Protein AF-A0A2I0QSF6-F1 (afdb_monomer_lite)

Organism: NCBI:txid2018042

Secondary structure (DSSP, 8-state):
------------------------SSSS-----EEEEEEB-HHHHHHHS-HHHHHHHHHHHHS--TT-TT--EEEEEEEEEEEE-SS-TTEEEEEEEEEEEETTEEEEEEEEEEEEEEEEETTEEEEEEEEEEEEEE-TTS-EEEEEEEEEEETTT--EEEEEEESSTTS-EEEEEE---S-TTTS-GGGB-PPP-

Structure (mmCIF, N/CA/C/O backbone):
data_AF-A0A2I0QSF6-F1
#
_entry.id   AF-A0A2I0QSF6-F1
#
loop_
_atom_site.group_PDB
_atom_site.id
_atom_site.type_symbol
_atom_site.label_atom_id
_atom_site.label_alt_id
_atom_site.label_comp_id
_atom_site.label_asym_id
_atom_site.label_entity_id
_atom_site.label_seq_id
_atom_site.pdbx_PDB_ins_code
_atom_site.Cartn_x
_atom_site.Cartn_y
_atom_site.Cartn_z
_atom_site.occupancy
_atom_site.B_iso_or_equiv
_atom_site.auth_seq_id
_atom_site.auth_comp_id
_atom_site.auth_asym_id
_atom_site.auth_atom_id
_atom_site.pdbx_PDB_model_num
ATOM 1 N N . MET A 1 1 ? 7.795 44.028 -23.831 1.00 40.06 1 MET A N 1
ATOM 2 C CA . MET A 1 1 ? 6.594 43.402 -24.425 1.00 40.06 1 MET A CA 1
ATOM 3 C C . MET A 1 1 ? 6.949 41.954 -24.736 1.00 40.06 1 MET A C 1
ATOM 5 O O . MET A 1 1 ? 7.965 41.762 -25.390 1.00 40.06 1 MET A O 1
ATOM 9 N N . LYS A 1 2 ? 6.102 41.015 -24.280 1.00 31.23 2 LYS A N 1
ATOM 10 C CA . LYS A 1 2 ? 6.142 39.540 -24.421 1.00 31.23 2 LYS A CA 1
ATOM 11 C C . LYS A 1 2 ? 7.074 38.771 -23.473 1.00 31.23 2 LYS A C 1
ATOM 13 O O . LYS A 1 2 ? 8.233 39.137 -23.374 1.00 31.23 2 LYS A O 1
ATOM 18 N N . THR A 1 3 ? 6.688 37.685 -22.803 1.00 33.66 3 THR A N 1
ATOM 19 C CA . THR A 1 3 ? 5.394 37.092 -22.391 1.00 33.66 3 THR A CA 1
ATOM 20 C C . THR A 1 3 ? 5.775 36.107 -21.277 1.00 33.66 3 THR A C 1
ATOM 22 O O . THR A 1 3 ? 6.732 35.357 -21.447 1.00 33.66 3 THR A O 1
ATOM 25 N N . ILE A 1 4 ? 5.068 36.131 -20.148 1.00 38.28 4 ILE A N 1
ATOM 26 C CA . ILE A 1 4 ? 5.215 35.174 -19.041 1.00 38.28 4 ILE A CA 1
ATOM 27 C C . ILE A 1 4 ? 4.591 33.849 -19.500 1.00 38.28 4 ILE A C 1
ATOM 29 O O . ILE A 1 4 ? 3.410 33.832 -19.847 1.00 38.28 4 ILE A O 1
ATOM 33 N N . PHE A 1 5 ? 5.367 32.764 -19.541 1.00 34.19 5 PHE A N 1
ATOM 34 C CA . PHE A 1 5 ? 4.826 31.415 -19.716 1.00 34.19 5 PHE A CA 1
ATOM 35 C C . PHE A 1 5 ? 4.387 30.901 -18.344 1.00 34.19 5 PHE A C 1
ATOM 37 O O . PHE A 1 5 ? 5.207 30.520 -17.515 1.00 34.19 5 PHE A O 1
ATOM 44 N N . TYR A 1 6 ? 3.078 30.946 -18.109 1.00 36.41 6 TYR A N 1
ATOM 45 C CA . TYR A 1 6 ? 2.429 30.181 -17.056 1.00 36.41 6 TYR A CA 1
ATOM 46 C C . TYR A 1 6 ? 2.453 28.711 -17.478 1.00 36.41 6 TYR A C 1
ATOM 48 O O . TYR A 1 6 ? 1.711 28.310 -18.374 1.00 36.41 6 TYR A O 1
ATOM 56 N N . GLY A 1 7 ? 3.338 27.928 -16.864 1.00 30.91 7 GLY A N 1
ATOM 57 C CA . GLY A 1 7 ? 3.231 26.476 -16.859 1.00 30.91 7 GLY A CA 1
ATOM 58 C C . GLY A 1 7 ? 2.037 26.096 -15.998 1.00 30.91 7 GLY A C 1
ATOM 59 O O . GLY A 1 7 ? 2.144 26.012 -14.781 1.00 30.91 7 GLY A O 1
ATOM 60 N N . VAL A 1 8 ? 0.881 25.950 -16.639 1.00 37.72 8 VAL A N 1
ATOM 61 C CA . VAL A 1 8 ? -0.276 25.252 -16.082 1.00 37.72 8 VAL A CA 1
ATOM 62 C C . VAL A 1 8 ? 0.089 23.770 -16.111 1.00 37.72 8 VAL A C 1
ATOM 64 O O . VAL A 1 8 ? -0.086 23.120 -17.138 1.00 37.72 8 VAL A O 1
ATOM 67 N N . ILE A 1 9 ? 0.674 23.261 -15.028 1.00 39.59 9 ILE A N 1
ATOM 68 C CA . ILE A 1 9 ? 0.708 21.819 -14.780 1.00 39.59 9 ILE A CA 1
ATOM 69 C C . ILE A 1 9 ? -0.623 21.485 -14.120 1.00 39.59 9 ILE A C 1
ATOM 71 O O . ILE A 1 9 ? -1.051 22.152 -13.176 1.00 39.59 9 ILE A O 1
ATOM 75 N N . GLY A 1 10 ? -1.330 20.558 -14.759 1.00 32.78 10 GLY A N 1
ATOM 76 C CA . GLY A 1 10 ? -2.696 20.191 -14.449 1.00 32.78 10 GLY A CA 1
ATOM 77 C C . GLY A 1 10 ? -2.810 19.736 -13.008 1.00 32.78 10 GLY A C 1
ATOM 78 O O . GLY A 1 10 ? -2.209 18.750 -12.608 1.00 32.78 10 GLY A O 1
ATOM 79 N N . LEU A 1 11 ? -3.619 20.464 -12.250 1.00 33.22 11 LEU A N 1
ATOM 80 C CA . LEU A 1 11 ? -4.174 19.991 -10.998 1.00 33.22 11 LEU A CA 1
ATOM 81 C C . LEU A 1 11 ? -5.189 18.895 -11.357 1.00 33.22 11 LEU A C 1
ATOM 83 O O . LEU A 1 11 ? -6.368 19.179 -11.586 1.00 33.22 11 LEU A O 1
ATOM 87 N N . LEU A 1 12 ? -4.714 17.662 -11.510 1.00 31.09 12 LEU A N 1
ATOM 88 C CA . LEU A 1 12 ? -5.564 16.482 -11.542 1.00 31.09 12 LEU A CA 1
ATOM 89 C C . LEU A 1 12 ? -6.003 16.266 -10.094 1.00 31.09 12 LEU A C 1
ATOM 91 O O . LEU A 1 12 ? -5.295 15.692 -9.282 1.00 31.09 12 LEU A O 1
ATOM 95 N N . ILE A 1 13 ? -7.143 16.859 -9.739 1.00 33.19 13 ILE A N 1
ATOM 96 C CA . ILE A 1 13 ? -7.822 16.560 -8.482 1.00 33.19 13 ILE A CA 1
ATOM 97 C C . ILE A 1 13 ? -8.310 15.118 -8.623 1.00 33.19 13 ILE A C 1
ATOM 99 O O . ILE A 1 13 ? -9.357 14.880 -9.231 1.00 33.19 13 ILE A O 1
ATOM 103 N N . VAL A 1 14 ? -7.540 14.157 -8.116 1.00 34.19 14 VAL A N 1
ATOM 104 C CA . VAL A 1 14 ? -8.045 12.808 -7.879 1.00 34.19 14 VAL A CA 1
ATOM 105 C C . VAL A 1 14 ? -8.991 12.931 -6.693 1.00 34.19 14 VAL A C 1
ATOM 107 O O . VAL A 1 14 ? -8.602 13.145 -5.547 1.00 34.19 14 VAL A O 1
ATOM 110 N N . LEU A 1 15 ? -10.283 12.914 -7.003 1.00 31.25 15 LEU A N 1
ATOM 111 C CA . LEU A 1 15 ? -11.326 12.810 -5.999 1.00 31.25 15 LEU A CA 1
ATOM 112 C C . LEU A 1 15 ? -11.202 11.423 -5.359 1.00 31.25 15 LEU A C 1
ATOM 114 O O . LEU A 1 15 ? -11.463 10.417 -6.015 1.00 31.25 15 LEU A O 1
ATOM 118 N N . MET A 1 16 ? -10.824 11.379 -4.086 1.00 36.22 16 MET A N 1
ATOM 119 C CA . MET A 1 16 ? -10.988 10.194 -3.253 1.00 36.22 16 MET A CA 1
ATOM 120 C C . MET A 1 16 ? -12.492 9.966 -3.066 1.00 36.22 16 MET A C 1
ATOM 122 O O . MET A 1 16 ? -13.181 10.781 -2.452 1.00 36.22 16 MET A O 1
ATOM 126 N N . ILE A 1 17 ? -13.019 8.886 -3.639 1.00 36.75 17 ILE A N 1
ATOM 127 C CA . ILE A 1 17 ? -14.360 8.397 -3.327 1.00 36.75 17 ILE A CA 1
ATOM 128 C C . ILE A 1 17 ? -14.189 6.971 -2.829 1.00 36.75 17 ILE A C 1
ATOM 130 O O . ILE A 1 17 ? -13.920 6.069 -3.611 1.00 36.75 17 ILE A O 1
ATOM 134 N N . VAL A 1 18 ? -14.348 6.773 -1.523 1.00 35.44 18 VAL A N 1
ATOM 135 C CA . VAL A 1 18 ? -14.581 5.438 -0.973 1.00 35.44 18 VAL A CA 1
ATOM 136 C C . VAL A 1 18 ? -16.019 5.073 -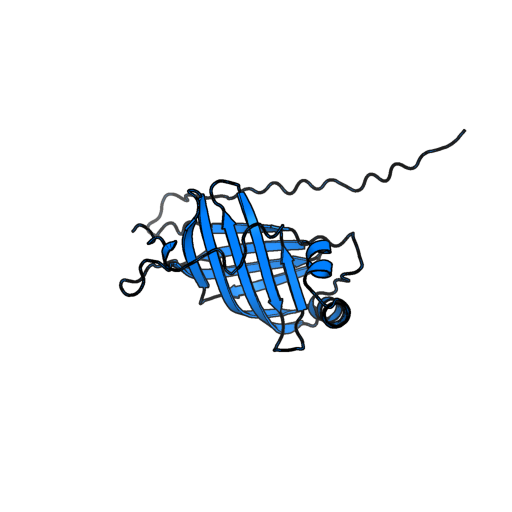1.343 1.00 35.44 18 VAL A C 1
ATOM 138 O O . VAL A 1 18 ? -16.969 5.572 -0.735 1.00 35.44 18 VAL A O 1
ATOM 141 N N . PHE A 1 19 ? -16.211 4.265 -2.387 1.00 36.72 19 PHE A N 1
ATOM 142 C CA . PHE A 1 19 ? -17.530 3.730 -2.715 1.00 36.72 19 PHE A CA 1
ATOM 143 C C . PHE A 1 19 ? -17.816 2.502 -1.852 1.00 36.72 19 PHE A C 1
ATOM 145 O O . PHE A 1 19 ? -17.404 1.391 -2.164 1.00 36.72 19 PHE A O 1
ATOM 152 N N . ILE A 1 20 ? -18.610 2.687 -0.797 1.00 34.25 20 ILE A N 1
ATOM 153 C CA . ILE A 1 20 ? -19.337 1.575 -0.177 1.00 34.25 20 ILE A CA 1
ATOM 154 C C . ILE A 1 20 ? -20.567 1.314 -1.058 1.00 34.25 20 ILE A C 1
ATOM 156 O O . ILE A 1 20 ? -21.642 1.879 -0.845 1.00 34.25 20 ILE A O 1
ATOM 160 N N . SER A 1 21 ? -20.398 0.523 -2.117 1.00 35.88 21 SER A N 1
ATOM 161 C CA . SER A 1 21 ? -21.511 0.085 -2.964 1.00 35.88 21 SER A CA 1
ATOM 162 C C . SER A 1 21 ? -22.269 -1.047 -2.263 1.00 35.88 21 SER A C 1
ATOM 164 O O . SER A 1 21 ? -21.806 -2.183 -2.252 1.00 35.88 21 SER A O 1
ATOM 166 N N . SER A 1 22 ? -23.443 -0.749 -1.699 1.00 35.06 22 SER A N 1
ATOM 167 C CA . SER A 1 22 ? -24.428 -1.773 -1.311 1.00 35.06 22 SER A CA 1
ATOM 168 C C . SER A 1 22 ? -25.208 -2.191 -2.558 1.00 35.06 22 SER A C 1
ATOM 170 O O . SER A 1 22 ? -25.932 -1.391 -3.155 1.00 35.06 22 SER A O 1
ATOM 172 N N . GLY A 1 23 ? -24.977 -3.416 -3.021 1.00 35.38 23 GLY A N 1
ATOM 173 C CA . GLY A 1 23 ? -25.611 -3.969 -4.214 1.00 35.38 23 GLY A CA 1
ATOM 174 C C . GLY A 1 23 ? -26.758 -4.900 -3.846 1.00 35.38 23 GLY A C 1
ATOM 175 O O . GLY A 1 23 ? -26.511 -6.079 -3.629 1.00 35.38 23 GLY A O 1
ATOM 176 N N . ASP A 1 24 ? -27.989 -4.385 -3.838 1.00 38.62 24 ASP A N 1
ATOM 177 C CA . ASP A 1 24 ? -29.179 -5.165 -3.486 1.00 38.62 24 ASP A CA 1
ATOM 178 C C . ASP A 1 24 ? -29.633 -6.139 -4.601 1.00 38.62 24 ASP A C 1
ATOM 180 O O . ASP A 1 24 ? -29.565 -5.860 -5.803 1.00 38.62 24 ASP A O 1
ATOM 184 N N . GLU A 1 25 ? -30.191 -7.247 -4.109 1.00 45.19 25 GLU A N 1
ATOM 185 C CA . GLU A 1 25 ? -31.045 -8.276 -4.711 1.00 45.19 25 GLU A CA 1
ATOM 186 C C . GLU A 1 25 ? -30.416 -9.415 -5.543 1.00 45.19 25 GLU A C 1
ATOM 188 O O . GLU A 1 25 ? -30.579 -9.511 -6.763 1.00 45.19 25 GLU A O 1
ATOM 193 N N . GLY A 1 26 ? -29.880 -10.433 -4.847 1.00 38.41 26 GLY A N 1
ATOM 194 C CA . GLY A 1 26 ? -29.917 -11.801 -5.385 1.00 38.41 26 GLY A CA 1
ATOM 195 C C . GLY A 1 26 ? -29.086 -12.876 -4.684 1.00 38.41 26 GLY A C 1
ATOM 196 O O . GLY A 1 26 ? -28.154 -13.377 -5.294 1.00 38.41 26 GLY A O 1
ATOM 197 N N . ASN A 1 27 ? -29.458 -13.318 -3.472 1.00 42.41 27 ASN A N 1
ATOM 198 C CA . ASN A 1 27 ? -29.014 -14.573 -2.811 1.00 42.41 27 ASN A CA 1
ATOM 199 C C . ASN A 1 27 ? -27.496 -14.895 -2.753 1.00 42.41 27 ASN A C 1
ATOM 201 O O . ASN A 1 27 ? -27.124 -15.988 -2.324 1.00 42.41 27 ASN A O 1
ATOM 205 N N . GLY A 1 28 ? -26.625 -13.971 -3.138 1.00 39.78 28 GLY A N 1
ATOM 206 C CA . GLY A 1 28 ? -25.214 -13.934 -2.792 1.00 39.78 28 GLY A CA 1
ATOM 207 C C . GLY A 1 28 ? -25.050 -12.906 -1.688 1.00 39.78 28 GLY A C 1
ATOM 208 O O . GLY A 1 28 ? -25.736 -11.888 -1.689 1.00 39.78 28 GLY A O 1
ATOM 209 N N . TYR A 1 29 ? -24.197 -13.198 -0.717 1.00 38.06 29 TYR A N 1
ATOM 210 C CA . TYR A 1 29 ? -23.770 -12.200 0.251 1.00 38.06 29 TYR A CA 1
ATOM 211 C C . TYR A 1 29 ? -23.305 -10.956 -0.517 1.00 38.06 29 TYR A C 1
ATOM 213 O O . TYR A 1 29 ? -22.499 -11.087 -1.438 1.00 38.06 29 TYR A O 1
ATOM 221 N N . GLU A 1 30 ? -23.843 -9.781 -0.181 1.00 43.41 30 GLU A N 1
ATOM 222 C CA . GLU A 1 30 ? -23.247 -8.518 -0.605 1.00 43.41 30 GLU A CA 1
ATOM 223 C C . GLU A 1 30 ? -21.834 -8.513 -0.033 1.00 43.41 30 GLU A C 1
ATOM 225 O O . GLU A 1 30 ? -21.659 -8.386 1.178 1.00 43.41 30 GLU A O 1
ATOM 230 N N . THR A 1 31 ? -20.822 -8.752 -0.863 1.00 39.91 31 THR A N 1
ATOM 231 C CA . THR A 1 31 ? -19.451 -8.451 -0.474 1.00 39.91 31 THR A CA 1
ATOM 232 C C . THR A 1 31 ? -19.367 -6.930 -0.467 1.00 39.91 31 THR A C 1
ATOM 234 O O . THR A 1 31 ? -19.456 -6.339 -1.545 1.00 39.91 31 THR A O 1
ATOM 237 N N . PRO A 1 32 ? -19.254 -6.263 0.696 1.00 51.06 32 PRO A N 1
ATOM 238 C CA . PRO A 1 32 ? -18.903 -4.854 0.694 1.00 51.06 32 PRO A CA 1
ATOM 239 C C . PRO A 1 32 ? -17.582 -4.732 -0.068 1.00 51.06 32 PRO A C 1
ATOM 241 O O . PRO A 1 32 ? -16.597 -5.357 0.318 1.00 51.06 32 PRO A O 1
ATOM 244 N N . THR A 1 33 ? -17.579 -4.003 -1.180 1.00 50.16 33 THR A N 1
ATOM 245 C CA . THR A 1 33 ? -16.357 -3.695 -1.925 1.00 50.16 33 THR A CA 1
ATOM 246 C C . THR A 1 33 ? -15.625 -2.603 -1.162 1.00 50.16 33 THR A C 1
ATOM 248 O O . THR A 1 33 ? -16.163 -1.510 -0.975 1.00 50.16 33 THR A O 1
ATOM 251 N N . TRP A 1 34 ? -14.424 -2.905 -0.680 1.00 65.12 34 TRP A N 1
ATOM 252 C CA . TRP A 1 34 ? -13.560 -1.918 -0.038 1.00 65.12 34 TRP A CA 1
ATOM 253 C C . TRP A 1 34 ? -12.539 -1.463 -1.065 1.00 65.12 34 TRP A C 1
ATOM 255 O O . TRP A 1 34 ? -11.641 -2.228 -1.409 1.00 65.12 34 TRP A O 1
ATOM 265 N N . GLU A 1 35 ? -12.692 -0.229 -1.538 1.00 68.81 35 GLU A N 1
ATOM 266 C CA . GLU A 1 35 ? -11.745 0.399 -2.451 1.00 68.81 35 GLU A CA 1
ATOM 267 C C . GLU A 1 35 ? -10.824 1.352 -1.690 1.00 68.81 35 GLU A C 1
ATOM 269 O O . GLU A 1 35 ? -11.279 2.315 -1.068 1.00 68.81 35 GLU A O 1
ATOM 274 N N . LEU A 1 36 ? -9.519 1.079 -1.736 1.00 71.69 36 LEU A N 1
ATOM 275 C CA . LEU A 1 36 ? -8.492 1.964 -1.189 1.00 71.69 36 LEU A CA 1
ATOM 276 C C . LEU A 1 36 ? -7.712 2.616 -2.327 1.00 71.69 36 LEU A C 1
ATOM 278 O O . LEU A 1 36 ? -7.147 1.911 -3.161 1.00 71.69 36 LEU A O 1
ATOM 282 N N . HIS A 1 37 ? -7.664 3.949 -2.319 1.00 75.62 37 HIS A N 1
ATOM 283 C CA . HIS A 1 37 ? -6.963 4.764 -3.303 1.00 75.62 37 HIS A CA 1
ATOM 284 C C . HIS A 1 37 ? -5.927 5.647 -2.619 1.00 75.62 37 HIS A C 1
ATOM 286 O O . HIS A 1 37 ? -6.277 6.470 -1.777 1.00 75.62 37 HIS A O 1
ATOM 292 N N . ALA A 1 38 ? -4.667 5.518 -3.021 1.00 76.81 38 ALA A N 1
ATOM 293 C CA . ALA A 1 38 ? -3.580 6.350 -2.516 1.00 76.81 38 ALA A CA 1
ATOM 294 C C . ALA A 1 38 ? -2.689 6.816 -3.670 1.00 76.81 38 ALA A C 1
ATOM 296 O O . ALA A 1 38 ? -2.503 6.057 -4.620 1.00 76.81 38 ALA A O 1
ATOM 297 N N . GLU A 1 39 ? -2.144 8.034 -3.581 1.00 83.81 39 GLU A N 1
ATOM 298 C CA . GLU A 1 39 ? -1.262 8.653 -4.586 1.00 83.81 39 GLU A CA 1
ATOM 299 C C . GLU A 1 39 ? 0.224 8.509 -4.238 1.00 83.81 39 GLU A C 1
ATOM 301 O O . GLU A 1 39 ? 0.601 8.581 -3.066 1.00 83.81 39 GLU A O 1
ATOM 306 N N . LEU A 1 40 ? 1.065 8.299 -5.254 1.00 85.19 40 LEU A N 1
ATOM 307 C CA . LEU A 1 40 ? 2.504 8.081 -5.096 1.00 85.19 40 LEU A CA 1
ATOM 308 C C . LEU A 1 40 ? 3.191 9.320 -4.495 1.00 85.19 40 LEU A C 1
ATOM 310 O O . LEU A 1 40 ? 3.049 10.432 -4.996 1.00 85.19 40 LEU A O 1
ATOM 314 N N . ALA A 1 41 ? 3.990 9.119 -3.449 1.00 83.75 41 ALA A N 1
ATOM 315 C CA . ALA A 1 41 ? 4.640 10.180 -2.683 1.00 83.75 41 ALA A CA 1
ATOM 316 C C . ALA A 1 41 ? 6.166 10.183 -2.890 1.00 83.75 41 ALA A C 1
ATOM 318 O O . ALA A 1 41 ? 6.939 9.923 -1.964 1.00 83.75 41 ALA A O 1
ATOM 319 N N . ASN A 1 42 ? 6.618 10.502 -4.108 1.00 79.38 42 ASN A N 1
ATOM 320 C CA . ASN A 1 42 ? 8.036 10.437 -4.498 1.00 79.38 42 ASN A CA 1
ATOM 321 C C . ASN A 1 42 ? 8.991 11.184 -3.557 1.00 79.38 42 ASN A C 1
ATOM 323 O O . ASN A 1 42 ? 10.079 10.688 -3.259 1.00 79.38 42 ASN A O 1
ATOM 327 N N . ASP A 1 43 ? 8.601 12.357 -3.061 1.00 78.94 43 ASP A N 1
ATOM 328 C CA . ASP A 1 43 ? 9.457 13.130 -2.160 1.00 78.94 43 ASP A CA 1
ATOM 329 C C . ASP A 1 43 ? 9.660 12.431 -0.811 1.00 78.94 43 ASP A C 1
ATOM 331 O O . ASP A 1 43 ? 10.771 12.431 -0.281 1.00 78.94 43 ASP A O 1
ATOM 335 N N . LYS A 1 44 ? 8.644 11.719 -0.310 1.00 80.06 44 LYS A N 1
ATOM 336 C CA . LYS A 1 44 ? 8.754 10.914 0.916 1.00 80.06 44 LYS A CA 1
ATOM 337 C C . LYS A 1 44 ? 9.663 9.709 0.743 1.00 80.06 44 LYS A C 1
ATOM 339 O O . LYS A 1 44 ? 10.421 9.370 1.643 1.00 80.06 44 LYS A O 1
ATOM 344 N N . MET A 1 45 ? 9.686 9.120 -0.445 1.00 78.31 45 MET A N 1
ATOM 345 C CA . MET A 1 45 ? 10.597 8.016 -0.758 1.00 78.31 45 MET A CA 1
ATOM 346 C C . MET A 1 45 ? 12.060 8.456 -0.729 1.00 78.31 45 MET A C 1
ATOM 348 O O . MET A 1 45 ? 12.926 7.687 -0.312 1.00 78.31 45 MET A O 1
ATOM 352 N N . LYS A 1 46 ? 12.342 9.698 -1.141 1.00 74.81 46 LYS A N 1
ATOM 353 C CA . LYS A 1 46 ? 13.687 10.286 -1.063 1.00 74.81 46 LYS A CA 1
ATOM 354 C C . LYS A 1 46 ? 14.111 10.555 0.386 1.00 74.81 46 LYS A C 1
ATOM 356 O O . LYS A 1 46 ? 15.296 10.457 0.683 1.00 74.81 46 LYS A O 1
ATOM 361 N N . GLU A 1 47 ? 13.168 10.893 1.268 1.00 75.19 47 GLU A N 1
ATOM 362 C CA . GLU A 1 47 ? 13.419 11.138 2.698 1.00 75.19 47 GLU A CA 1
ATOM 363 C C . GLU A 1 47 ? 13.666 9.834 3.481 1.00 75.19 47 GLU A C 1
ATOM 365 O O . GLU A 1 47 ? 14.580 9.772 4.301 1.00 75.19 47 GLU A O 1
ATOM 370 N N . GLU A 1 48 ? 12.888 8.785 3.200 1.00 68.94 48 GLU A N 1
ATOM 371 C CA . GLU A 1 48 ? 12.894 7.513 3.945 1.00 68.94 48 GLU A CA 1
ATOM 372 C C . GLU A 1 48 ? 14.020 6.543 3.526 1.00 68.94 48 GLU A C 1
ATOM 374 O O . GLU A 1 48 ? 14.225 5.507 4.162 1.00 68.94 48 GLU A O 1
ATOM 379 N N . SER A 1 49 ? 14.765 6.829 2.450 1.00 64.12 49 SER A N 1
ATOM 380 C CA . SER A 1 49 ? 15.681 5.852 1.849 1.00 64.12 49 SER A CA 1
ATOM 381 C C . SER A 1 49 ? 17.069 6.400 1.498 1.00 64.12 49 SER A C 1
ATOM 383 O O . SER A 1 49 ? 17.245 7.563 1.145 1.00 64.12 49 SER A O 1
ATOM 385 N N . SER A 1 50 ? 18.094 5.536 1.541 1.00 66.19 50 SER A N 1
ATOM 386 C CA . SER A 1 50 ? 19.359 5.789 0.838 1.00 66.19 50 SER A CA 1
ATOM 387 C C . SER A 1 50 ? 19.103 5.620 -0.662 1.00 66.19 50 SER A C 1
ATOM 389 O O . SER A 1 50 ? 19.173 4.509 -1.196 1.00 66.19 50 SER A O 1
ATOM 391 N N . VAL A 1 51 ? 18.714 6.722 -1.295 1.00 66.56 51 VAL A N 1
ATOM 392 C CA . VAL A 1 51 ? 17.983 6.786 -2.569 1.00 66.56 51 VAL A CA 1
ATOM 393 C C . VAL A 1 51 ? 18.652 6.018 -3.721 1.00 66.56 51 VAL A C 1
ATOM 395 O O . VAL A 1 51 ? 17.975 5.509 -4.608 1.00 66.56 51 VAL A O 1
ATOM 398 N N . GLU A 1 52 ? 19.978 5.901 -3.725 1.00 73.44 52 GLU A N 1
ATOM 399 C CA . GLU A 1 52 ? 20.760 5.378 -4.852 1.00 73.44 52 GLU A CA 1
ATOM 400 C C . GLU A 1 52 ? 20.476 3.908 -5.174 1.00 73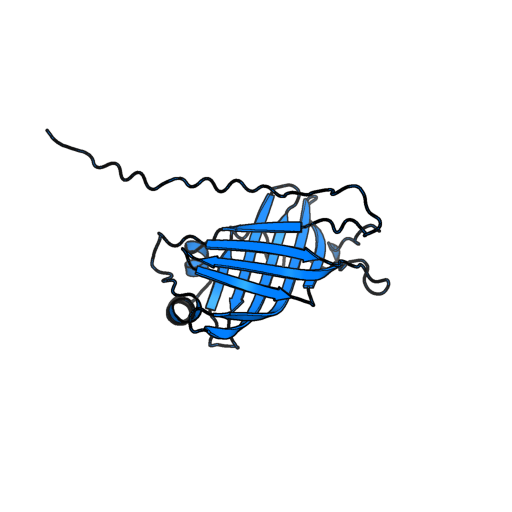.44 52 GLU A C 1
ATOM 402 O O . GLU A 1 52 ? 20.350 3.571 -6.345 1.00 73.44 52 GLU A O 1
ATOM 407 N N . MET A 1 53 ? 20.321 3.050 -4.164 1.00 74.06 53 MET A N 1
ATOM 408 C CA . MET A 1 53 ? 20.062 1.620 -4.385 1.00 74.06 53 MET A CA 1
ATOM 409 C C . MET A 1 53 ? 18.639 1.360 -4.892 1.00 74.06 53 MET A C 1
ATOM 411 O O . MET A 1 53 ? 18.416 0.444 -5.673 1.00 74.06 53 MET A O 1
ATOM 415 N N . TYR A 1 54 ? 17.674 2.179 -4.473 1.00 81.75 54 TYR A N 1
ATOM 416 C CA . TYR A 1 54 ? 16.270 1.992 -4.842 1.00 81.75 54 TYR A CA 1
ATOM 417 C C . TYR A 1 54 ? 15.926 2.607 -6.193 1.00 81.75 54 TYR A C 1
ATOM 419 O O . TYR A 1 54 ? 15.044 2.095 -6.874 1.00 81.75 54 TYR A O 1
ATOM 427 N N . LYS A 1 55 ? 16.635 3.668 -6.603 1.00 82.69 55 LYS A N 1
ATOM 428 C CA . LYS A 1 55 ? 16.475 4.301 -7.922 1.00 82.69 55 LYS A CA 1
ATOM 429 C C . LYS A 1 55 ? 16.603 3.293 -9.059 1.00 82.69 55 LYS A C 1
ATOM 431 O O . LYS A 1 55 ? 15.743 3.263 -9.931 1.00 82.69 55 LYS A O 1
ATOM 436 N N . GLU A 1 56 ? 17.660 2.481 -9.040 1.00 85.38 56 GLU A N 1
ATOM 437 C CA . GLU A 1 56 ? 17.915 1.497 -10.099 1.00 85.38 56 GLU A CA 1
ATOM 438 C C . GLU A 1 56 ? 16.823 0.422 -10.123 1.00 85.38 56 GLU A C 1
ATOM 440 O O . GLU A 1 56 ? 16.265 0.150 -11.182 1.00 85.38 56 GLU A O 1
ATOM 445 N N . ASN A 1 57 ? 16.435 -0.100 -8.956 1.00 87.94 57 ASN A N 1
ATOM 446 C CA . ASN A 1 57 ? 15.403 -1.135 -8.858 1.00 87.94 57 ASN A CA 1
ATOM 447 C C . ASN A 1 57 ? 14.016 -0.617 -9.267 1.00 87.94 57 ASN A C 1
ATOM 449 O O . ASN A 1 57 ? 13.284 -1.307 -9.967 1.00 87.94 57 ASN A O 1
ATOM 453 N N . ASN A 1 58 ? 13.654 0.608 -8.870 1.00 88.19 58 ASN A N 1
ATOM 454 C CA . ASN A 1 58 ? 12.391 1.244 -9.257 1.00 88.19 58 ASN A CA 1
ATOM 455 C C . ASN A 1 58 ? 12.306 1.500 -10.759 1.00 88.19 58 ASN A C 1
ATOM 457 O O . ASN A 1 58 ? 11.266 1.233 -11.365 1.00 88.19 58 ASN A O 1
ATOM 461 N N . LEU A 1 59 ? 13.406 1.943 -11.367 1.00 89.06 59 LEU A N 1
ATOM 462 C CA . LEU A 1 59 ? 13.468 2.093 -12.812 1.00 89.06 59 LEU A CA 1
ATOM 463 C C . LEU A 1 59 ? 13.366 0.736 -13.518 1.00 89.06 59 LEU A C 1
ATOM 465 O O . LEU A 1 59 ? 12.661 0.630 -14.514 1.00 89.06 59 LEU A O 1
ATOM 469 N N . ASP A 1 60 ? 14.028 -0.298 -13.005 1.00 89.25 60 ASP A N 1
ATOM 470 C CA . ASP A 1 60 ? 14.009 -1.631 -13.609 1.00 89.25 60 ASP A CA 1
ATOM 471 C C . ASP A 1 60 ? 12.634 -2.312 -13.506 1.00 89.25 60 ASP A C 1
ATOM 473 O O . ASP A 1 60 ? 12.097 -2.777 -14.507 1.00 89.25 60 ASP A O 1
ATOM 477 N N . LYS A 1 61 ? 12.024 -2.326 -12.314 1.00 89.44 61 LYS A N 1
ATOM 478 C CA . LYS A 1 61 ? 10.790 -3.082 -12.037 1.00 89.44 61 LYS A CA 1
ATOM 479 C C . LYS A 1 61 ? 9.510 -2.355 -12.457 1.00 89.44 61 LYS A C 1
ATOM 481 O O . LYS A 1 61 ? 8.503 -3.005 -12.744 1.00 89.44 61 LYS A O 1
ATOM 486 N N . PHE A 1 62 ? 9.522 -1.024 -12.460 1.00 90.38 62 PHE A N 1
ATOM 487 C CA . PHE A 1 62 ? 8.326 -0.207 -12.693 1.00 90.38 62 PHE A CA 1
ATOM 488 C C . PHE A 1 62 ? 8.484 0.839 -13.796 1.00 90.38 62 PHE A C 1
ATOM 490 O O . PHE A 1 62 ? 7.540 1.585 -14.050 1.00 90.38 62 PHE A O 1
ATOM 497 N N . GLU A 1 63 ? 9.656 0.920 -14.434 1.00 89.00 63 GLU A N 1
ATOM 498 C CA . GLU A 1 63 ? 9.971 1.939 -15.444 1.00 89.00 63 GLU A CA 1
ATOM 499 C C . GLU A 1 63 ? 9.728 3.376 -14.945 1.00 89.00 63 GLU A C 1
ATOM 501 O O . GLU A 1 63 ? 9.338 4.261 -15.711 1.00 89.00 63 GLU A O 1
ATOM 506 N N . TYR A 1 64 ? 9.975 3.623 -13.651 1.00 85.38 64 TYR A N 1
ATOM 507 C CA . TYR A 1 64 ? 9.814 4.941 -13.041 1.00 85.38 64 TYR A CA 1
ATOM 508 C C . TYR A 1 64 ? 11.124 5.457 -12.432 1.00 85.38 64 TYR A C 1
ATOM 510 O O . TYR A 1 64 ? 11.801 4.772 -11.665 1.00 85.38 64 TYR A O 1
ATOM 518 N N . ASP A 1 65 ? 11.470 6.701 -12.770 1.00 84.94 65 ASP A N 1
ATOM 519 C CA . ASP A 1 65 ? 12.640 7.398 -12.241 1.00 84.94 65 ASP A CA 1
ATOM 520 C C . ASP A 1 65 ? 12.248 8.223 -11.007 1.00 84.94 65 ASP A C 1
ATOM 522 O O . ASP A 1 65 ? 11.484 9.182 -11.096 1.00 84.94 65 ASP A O 1
ATOM 526 N N . MET A 1 66 ? 12.806 7.878 -9.844 1.00 79.19 66 MET A N 1
ATOM 527 C CA . MET A 1 66 ? 12.555 8.591 -8.583 1.00 79.19 66 MET A CA 1
ATOM 528 C C . MET A 1 66 ? 13.031 10.047 -8.579 1.00 79.19 66 MET A C 1
ATOM 530 O O . MET A 1 66 ? 12.674 10.807 -7.678 1.00 79.19 66 MET A O 1
ATOM 534 N N . SER A 1 67 ? 13.901 10.435 -9.511 1.00 80.19 67 SER A N 1
ATOM 535 C CA . SER A 1 67 ? 14.357 11.818 -9.643 1.00 80.19 67 SER A CA 1
ATOM 536 C C . SER A 1 67 ? 13.373 12.707 -10.403 1.00 80.19 67 SER A C 1
ATOM 538 O O . SER A 1 67 ? 13.493 13.929 -10.318 1.00 80.19 67 SER A O 1
ATOM 540 N N . ASP A 1 68 ? 12.392 12.118 -11.087 1.00 80.88 68 ASP A N 1
ATOM 541 C CA . ASP A 1 68 ? 11.382 12.841 -11.846 1.00 80.88 68 ASP A CA 1
ATOM 542 C C . ASP A 1 68 ? 10.207 13.258 -10.942 1.00 80.88 68 ASP A C 1
ATOM 544 O O . ASP A 1 68 ? 9.560 12.446 -10.276 1.00 80.88 68 ASP A O 1
ATOM 548 N N . GLU A 1 69 ? 9.939 14.562 -10.904 1.00 76.31 69 GLU A N 1
ATOM 549 C CA . GLU A 1 69 ? 8.840 15.164 -10.139 1.00 76.31 69 GLU A CA 1
ATOM 550 C C . GLU A 1 69 ? 7.477 15.006 -10.837 1.00 76.31 69 GLU A C 1
ATOM 552 O O . GLU A 1 69 ? 6.452 15.343 -10.254 1.00 76.31 69 GLU A O 1
ATOM 557 N N . SER A 1 70 ? 7.447 14.508 -12.078 1.00 80.31 70 SER A N 1
ATOM 558 C CA . SER A 1 70 ? 6.225 14.342 -12.875 1.00 80.31 70 SER A CA 1
ATOM 559 C C . SER A 1 70 ? 5.601 12.947 -12.810 1.00 80.31 70 SER A C 1
ATOM 561 O O . SER A 1 70 ? 4.592 12.705 -13.471 1.00 80.31 70 SER A O 1
ATOM 563 N N . VAL A 1 71 ? 6.182 1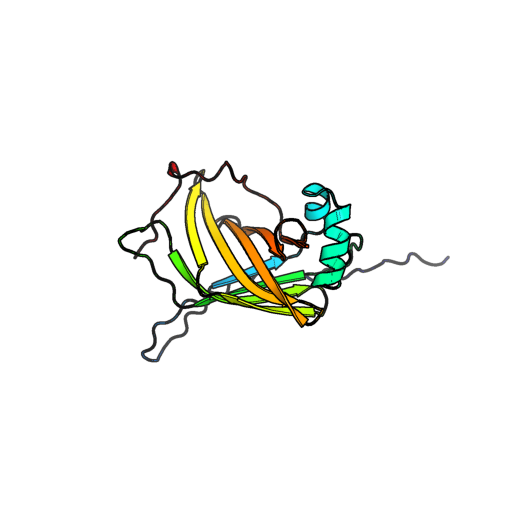2.026 -12.038 1.00 81.75 71 VAL A N 1
ATOM 564 C CA . VAL A 1 71 ? 5.653 10.663 -11.921 1.00 81.75 71 VAL A CA 1
ATOM 565 C C . VAL A 1 71 ? 4.374 10.679 -11.100 1.00 81.75 71 VAL A C 1
ATOM 567 O O . VAL A 1 71 ? 4.372 11.043 -9.926 1.00 81.75 71 VAL A O 1
ATOM 570 N N . GLU A 1 72 ? 3.301 10.214 -11.721 1.00 85.00 72 GLU A N 1
ATOM 571 C CA . GLU A 1 72 ? 2.020 9.985 -11.069 1.00 85.00 72 GLU A CA 1
ATOM 572 C C . GLU A 1 72 ? 1.877 8.493 -10.782 1.00 85.00 72 GLU A C 1
ATOM 574 O O . GLU A 1 72 ? 2.284 7.646 -11.580 1.00 85.00 72 GLU A O 1
ATOM 579 N N . GLY A 1 73 ? 1.266 8.142 -9.661 1.00 87.06 73 GLY A N 1
ATOM 580 C CA . GLY A 1 73 ? 0.917 6.757 -9.406 1.00 87.06 73 GLY A CA 1
ATOM 581 C C . GLY A 1 73 ? -0.246 6.647 -8.450 1.00 87.06 73 GLY A C 1
ATOM 582 O O . GLY A 1 73 ? -0.438 7.516 -7.603 1.00 87.06 73 GLY A O 1
ATOM 583 N N . PHE A 1 74 ? -1.012 5.573 -8.590 1.00 88.00 74 PHE A N 1
ATOM 584 C CA . PHE A 1 74 ? -2.057 5.224 -7.647 1.00 88.00 74 PHE A CA 1
ATOM 585 C C . PHE A 1 74 ? -2.081 3.725 -7.380 1.00 88.00 74 PHE A C 1
ATOM 587 O O . PHE A 1 74 ? -1.701 2.921 -8.230 1.00 88.00 74 PHE A O 1
ATOM 594 N N . MET A 1 75 ? -2.561 3.344 -6.204 1.00 89.31 75 MET A N 1
ATOM 595 C CA . MET A 1 75 ? -2.969 1.971 -5.928 1.00 89.31 75 MET A CA 1
ATOM 596 C C . MET A 1 75 ? -4.487 1.894 -5.847 1.00 89.31 75 MET A C 1
ATOM 598 O O . MET A 1 75 ? -5.109 2.811 -5.324 1.00 89.31 75 MET A O 1
ATOM 602 N N . GLN A 1 76 ? -5.054 0.795 -6.338 1.00 90.19 76 GLN A N 1
ATOM 603 C CA . GLN A 1 76 ? -6.423 0.383 -6.054 1.00 90.19 76 GLN A CA 1
ATOM 604 C C . GLN A 1 76 ? -6.414 -1.042 -5.499 1.00 90.19 76 GLN A C 1
ATOM 606 O O . GLN A 1 76 ? -5.702 -1.907 -6.013 1.00 90.19 76 GLN A O 1
ATOM 611 N N . LEU A 1 77 ? -7.211 -1.284 -4.464 1.00 90.00 77 LEU A N 1
ATOM 612 C CA . LEU A 1 77 ? -7.486 -2.611 -3.917 1.00 90.00 77 LEU A CA 1
ATOM 613 C C . LEU A 1 77 ? -8.986 -2.870 -3.975 1.00 90.00 77 LEU A C 1
ATOM 615 O O . LEU A 1 77 ? -9.755 -1.957 -3.717 1.00 90.00 77 LEU A O 1
ATOM 619 N N . ASP A 1 78 ? -9.372 -4.100 -4.282 1.00 90.06 78 ASP A N 1
ATOM 620 C CA . ASP A 1 78 ? -10.725 -4.626 -4.152 1.00 90.06 78 ASP A CA 1
ATOM 621 C C . ASP A 1 78 ? -10.659 -5.856 -3.246 1.00 90.06 78 ASP A C 1
ATOM 623 O O . ASP A 1 78 ? -10.026 -6.867 -3.574 1.00 90.06 78 ASP A O 1
ATOM 627 N N . ILE A 1 79 ? -11.257 -5.731 -2.065 1.00 88.25 79 ILE A N 1
ATOM 628 C CA . ILE A 1 79 ? -11.247 -6.757 -1.029 1.00 88.25 79 ILE A CA 1
ATOM 629 C C . ILE A 1 79 ? -12.511 -7.606 -1.143 1.00 88.25 79 ILE A C 1
ATOM 631 O O . ILE A 1 79 ? -13.625 -7.116 -0.966 1.00 88.25 79 ILE A O 1
ATOM 635 N N . SER A 1 80 ? -12.320 -8.909 -1.319 1.00 84.75 80 SER A N 1
ATOM 636 C CA . SER A 1 80 ? -13.368 -9.923 -1.338 1.00 84.75 80 SER A CA 1
ATOM 637 C C . SER A 1 80 ? -13.205 -10.947 -0.207 1.00 84.75 80 SER A C 1
ATOM 639 O O . SER A 1 80 ? -12.113 -11.191 0.313 1.00 84.75 80 SER A O 1
ATOM 641 N N . ASP A 1 81 ? -14.306 -11.604 0.160 1.00 85.44 81 ASP A N 1
ATOM 642 C CA . ASP A 1 81 ? -14.325 -12.732 1.104 1.00 85.44 81 ASP A CA 1
ATOM 643 C C . ASP A 1 81 ? -13.630 -12.445 2.445 1.00 85.44 81 ASP A C 1
ATOM 645 O O . ASP A 1 81 ? -12.662 -13.105 2.842 1.00 85.44 81 ASP A O 1
ATOM 649 N N . THR A 1 82 ? -14.138 -11.448 3.169 1.00 88.50 82 THR A N 1
ATOM 650 C CA . THR A 1 82 ? -13.623 -11.103 4.493 1.00 88.50 82 THR A CA 1
ATOM 651 C C . THR A 1 82 ? -14.187 -12.011 5.585 1.00 88.50 82 THR A C 1
ATOM 653 O O . THR A 1 82 ? -15.319 -12.497 5.519 1.00 88.50 82 THR A O 1
ATOM 656 N N . ARG A 1 83 ? -13.384 -12.275 6.619 1.00 89.25 83 ARG A N 1
ATOM 657 C CA . ARG A 1 83 ? -13.794 -13.077 7.777 1.00 89.25 83 ARG A CA 1
ATOM 658 C C . ARG A 1 83 ? -13.049 -12.685 9.045 1.00 89.25 83 ARG A C 1
ATOM 660 O O . ARG A 1 83 ? -11.835 -12.506 9.041 1.00 89.25 83 ARG A O 1
ATOM 667 N N . VAL A 1 84 ? -13.775 -12.669 10.156 1.00 90.44 84 VAL A N 1
ATOM 668 C CA . VAL A 1 84 ? -13.211 -12.608 11.510 1.00 90.44 84 VAL A CA 1
ATOM 669 C C . VAL A 1 84 ? -13.232 -14.017 12.092 1.00 90.44 84 VAL A C 1
ATOM 671 O O . VAL A 1 84 ? -14.213 -14.747 11.937 1.00 90.44 84 VAL A O 1
ATOM 674 N N . THR A 1 85 ? -12.156 -14.432 12.757 1.00 86.44 85 THR A N 1
ATOM 675 C CA . THR A 1 85 ? -12.079 -15.778 13.349 1.00 86.44 85 THR A CA 1
ATOM 676 C C . THR A 1 85 ? -12.398 -15.747 14.840 1.00 86.44 85 THR A C 1
ATOM 678 O O . THR A 1 85 ? -12.213 -14.737 15.511 1.00 86.44 85 THR A O 1
ATOM 681 N N . GLU A 1 86 ? -12.850 -16.868 15.406 1.00 85.06 86 GLU A N 1
ATOM 682 C CA . GLU A 1 86 ? -13.020 -16.963 16.866 1.00 85.06 86 GLU A CA 1
ATOM 683 C C . GLU A 1 86 ? -11.687 -16.891 17.616 1.00 85.06 86 GLU A C 1
ATOM 685 O O . GLU A 1 86 ? -11.643 -16.402 18.740 1.00 85.06 86 GLU A O 1
ATOM 690 N N . ALA A 1 87 ? -10.609 -17.364 16.984 1.00 87.81 87 ALA A N 1
ATOM 691 C CA . ALA A 1 87 ? -9.268 -17.356 17.555 1.00 87.81 87 ALA A CA 1
ATOM 692 C C . ALA A 1 87 ? -8.655 -15.950 17.608 1.00 87.81 87 ALA A C 1
ATOM 694 O O . ALA A 1 87 ? -7.788 -15.698 18.439 1.00 87.81 87 ALA A O 1
ATOM 695 N N . ASN A 1 88 ? -9.088 -15.053 16.721 1.00 88.31 88 ASN A N 1
ATOM 696 C CA . ASN A 1 88 ? -8.602 -13.687 16.657 1.00 88.31 88 ASN A CA 1
ATOM 697 C C . ASN A 1 88 ? -9.720 -12.759 16.174 1.00 88.31 88 ASN A C 1
ATOM 699 O O . ASN A 1 88 ? -10.004 -12.690 14.977 1.00 88.31 88 ASN A O 1
ATOM 703 N N . GLN A 1 89 ? -10.359 -12.083 17.130 1.00 91.44 89 GLN A N 1
ATOM 704 C CA . GLN A 1 89 ? -11.428 -11.115 16.871 1.00 91.44 89 GLN A CA 1
ATOM 705 C C . GLN A 1 89 ? -10.890 -9.738 16.466 1.00 91.44 89 GLN A C 1
ATOM 707 O O . GLN A 1 89 ? -11.643 -8.926 15.942 1.00 91.44 89 GLN A O 1
ATOM 712 N N . ASN A 1 90 ? -9.593 -9.497 16.661 1.00 92.56 90 ASN A N 1
ATOM 713 C CA . ASN A 1 90 ? -8.938 -8.217 16.385 1.00 92.56 90 ASN A CA 1
ATOM 714 C C . ASN A 1 90 ? -8.351 -8.161 14.967 1.00 92.56 90 ASN A C 1
ATOM 716 O O . ASN A 1 90 ? -7.738 -7.166 14.593 1.00 92.56 90 ASN A O 1
ATOM 720 N N . VAL A 1 91 ? -8.501 -9.239 14.188 1.00 93.44 91 VAL A N 1
ATO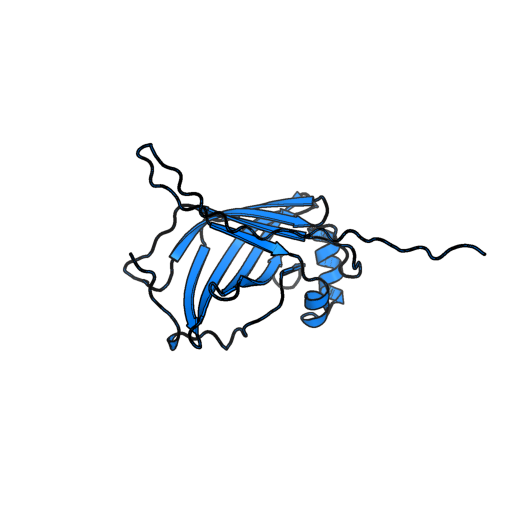M 721 C CA . VAL A 1 91 ? -8.000 -9.334 12.816 1.00 93.44 91 VAL A CA 1
ATOM 722 C C . VAL A 1 91 ? -9.124 -9.754 11.879 1.00 93.44 91 VAL A C 1
ATOM 724 O O . VAL A 1 91 ? -9.727 -10.821 12.041 1.00 93.44 91 VAL A O 1
ATOM 727 N N . LEU A 1 92 ? -9.357 -8.929 10.865 1.00 92.56 92 LEU A N 1
ATOM 728 C CA . LEU A 1 92 ? -10.163 -9.257 9.703 1.00 92.56 92 LEU A CA 1
ATOM 729 C C . LEU A 1 92 ? -9.245 -9.843 8.631 1.00 92.56 92 LEU A C 1
ATOM 731 O O . LEU A 1 92 ? -8.348 -9.168 8.135 1.00 92.56 92 LEU A O 1
ATOM 735 N N . PHE A 1 93 ? -9.463 -11.103 8.276 1.00 93.00 93 PHE A N 1
ATOM 736 C CA . PHE A 1 93 ? -8.757 -11.737 7.168 1.00 93.00 93 PHE A CA 1
ATOM 737 C C . PHE A 1 93 ? -9.535 -11.536 5.877 1.00 93.00 93 PHE A C 1
ATOM 739 O O . PHE A 1 93 ? -10.763 -11.599 5.900 1.00 93.00 93 PHE A O 1
ATOM 746 N N . GLY A 1 94 ? -8.840 -11.353 4.762 1.00 90.81 94 GLY A N 1
ATOM 747 C CA . GLY A 1 94 ? -9.472 -11.170 3.460 1.00 90.81 94 GLY A CA 1
ATOM 748 C C . GLY A 1 94 ? -8.644 -11.717 2.309 1.00 90.81 94 GLY A C 1
ATOM 749 O O . GLY A 1 94 ? -7.486 -12.104 2.469 1.00 90.81 94 GLY A O 1
ATOM 750 N N . SER A 1 95 ? -9.270 -11.721 1.142 1.00 92.56 95 SER A N 1
ATOM 751 C CA . SER A 1 95 ? -8.654 -11.995 -0.155 1.00 92.56 95 SER A CA 1
ATOM 752 C C . SER A 1 95 ? -9.112 -10.927 -1.146 1.00 92.56 95 SER A C 1
ATOM 754 O O . SER A 1 95 ? -9.849 -10.021 -0.765 1.00 92.56 95 SER A O 1
ATOM 756 N N . GLY A 1 96 ? -8.653 -10.965 -2.389 1.00 92.88 96 GLY A N 1
ATOM 757 C CA . GLY A 1 96 ? -9.089 -9.995 -3.381 1.00 92.88 96 GLY A CA 1
ATOM 758 C C . GLY A 1 96 ? -8.094 -9.762 -4.497 1.00 92.88 96 GLY A C 1
ATOM 759 O O . GLY A 1 96 ? -7.247 -10.602 -4.824 1.00 92.88 96 GLY A O 1
ATOM 760 N N . SER A 1 97 ? -8.228 -8.596 -5.113 1.00 94.06 97 SER A N 1
ATOM 761 C CA . SER A 1 97 ? -7.384 -8.166 -6.216 1.00 94.06 97 SER A CA 1
ATOM 762 C C . SER A 1 97 ? -7.005 -6.705 -6.075 1.00 94.06 97 SER A C 1
ATOM 764 O O . SER A 1 97 ? -7.603 -5.957 -5.312 1.00 94.06 97 SER A O 1
ATOM 766 N N . GLY A 1 98 ? -5.976 -6.293 -6.792 1.00 93.06 98 GLY A N 1
ATOM 767 C CA . GLY A 1 98 ? -5.563 -4.908 -6.801 1.00 93.06 98 GLY A CA 1
ATOM 768 C C . GLY A 1 98 ? -4.743 -4.577 -8.026 1.00 93.06 98 GLY A C 1
ATOM 769 O O . GLY A 1 98 ? -4.459 -5.426 -8.877 1.00 93.06 98 GLY A O 1
ATOM 770 N N . GLY A 1 99 ? -4.362 -3.316 -8.109 1.00 93.38 99 GLY A N 1
ATOM 771 C CA . GLY A 1 99 ? -3.490 -2.818 -9.147 1.00 93.38 99 GLY A CA 1
ATOM 772 C C . GLY A 1 99 ? -2.686 -1.635 -8.652 1.00 93.38 99 GLY A C 1
ATOM 773 O O . GLY A 1 99 ? -3.191 -0.777 -7.931 1.00 93.38 99 GLY A O 1
ATOM 774 N N . ILE A 1 100 ? -1.427 -1.595 -9.066 1.00 92.81 100 ILE A N 1
ATOM 775 C CA . ILE A 1 100 ? -0.601 -0.395 -8.982 1.00 92.81 100 ILE A CA 1
ATOM 776 C C . ILE A 1 100 ? -0.590 0.213 -10.373 1.00 92.81 100 ILE A C 1
ATOM 778 O O . ILE A 1 100 ? -0.278 -0.477 -11.342 1.00 92.81 100 ILE A O 1
ATOM 782 N N . GLN A 1 101 ? -0.918 1.489 -10.490 1.00 91.25 101 GLN A N 1
ATOM 783 C CA . GLN A 1 101 ? -0.651 2.254 -11.691 1.00 91.25 101 GLN A CA 1
ATOM 784 C C . GLN A 1 101 ? 0.491 3.221 -11.411 1.00 91.25 101 GLN A C 1
ATOM 786 O O . GLN A 1 101 ? 0.451 3.960 -10.432 1.00 91.25 101 GLN A O 1
ATOM 791 N N . ILE A 1 102 ? 1.498 3.222 -12.279 1.00 90.31 102 ILE A N 1
ATOM 792 C CA . ILE A 1 102 ? 2.574 4.213 -12.277 1.00 90.31 102 ILE A CA 1
ATOM 793 C C . ILE A 1 102 ? 2.661 4.759 -13.698 1.00 90.31 102 ILE A C 1
ATOM 795 O O . ILE A 1 102 ? 2.844 4.013 -14.662 1.00 90.31 102 ILE A O 1
ATOM 799 N N . ASN A 1 103 ? 2.465 6.066 -13.846 1.00 88.94 103 ASN A N 1
ATOM 800 C CA . ASN A 1 103 ? 2.254 6.733 -15.122 1.00 88.94 103 ASN A CA 1
ATOM 801 C C . ASN A 1 103 ? 1.136 6.039 -15.933 1.00 88.94 103 ASN A C 1
ATOM 803 O O . ASN A 1 103 ? -0.022 5.991 -15.515 1.00 88.94 103 ASN A O 1
ATOM 807 N N . GLN A 1 104 ? 1.478 5.493 -17.103 1.00 89.44 104 GLN A N 1
ATOM 808 C CA . GLN A 1 104 ? 0.556 4.771 -17.989 1.00 89.44 104 GLN A CA 1
ATOM 809 C C . GLN A 1 104 ? 0.626 3.245 -17.815 1.00 89.44 104 GLN A C 1
ATOM 811 O O . GLN A 1 104 ? -0.064 2.520 -18.533 1.00 89.44 104 GLN A O 1
ATOM 816 N N . GLN A 1 105 ? 1.473 2.746 -16.912 1.00 91.62 105 GLN A N 1
ATOM 817 C CA . GLN A 1 105 ? 1.686 1.317 -16.702 1.00 91.62 105 GLN A CA 1
ATOM 818 C C . GLN A 1 105 ? 0.822 0.807 -15.565 1.00 91.62 105 GLN A C 1
ATOM 820 O O . GLN A 1 105 ? 0.677 1.477 -14.548 1.00 91.62 105 GLN A O 1
ATOM 825 N N . GLN A 1 106 ? 0.270 -0.389 -15.743 1.00 93.62 106 GLN A N 1
ATOM 826 C CA . GLN A 1 106 ? -0.582 -1.038 -14.759 1.00 93.62 106 GLN A CA 1
ATOM 827 C C . GLN A 1 106 ? -0.001 -2.392 -14.378 1.00 93.62 106 GLN A C 1
ATOM 829 O O . GLN A 1 106 ? 0.333 -3.208 -15.238 1.00 93.62 106 GLN A O 1
ATOM 834 N N . PHE A 1 107 ? 0.051 -2.623 -13.076 1.00 94.56 107 PHE A N 1
ATOM 835 C CA . PHE A 1 107 ? 0.618 -3.797 -12.440 1.00 94.56 107 PHE A CA 1
ATOM 836 C C . PHE A 1 107 ? -0.476 -4.470 -11.604 1.00 94.56 107 PHE A C 1
ATOM 838 O O . PHE A 1 107 ? -0.619 -4.166 -10.415 1.00 94.56 107 PHE A O 1
ATOM 845 N N . PRO A 1 108 ? -1.317 -5.318 -12.223 1.00 95.56 108 PRO A N 1
ATOM 846 C CA . PRO A 1 108 ? -2.375 -6.021 -11.512 1.00 95.56 108 PRO A CA 1
ATOM 847 C C . PRO A 1 108 ? -1.798 -7.136 -10.633 1.00 95.56 108 PRO A C 1
ATOM 849 O O . PRO A 1 108 ? -0.812 -7.780 -10.997 1.00 95.56 108 PRO A O 1
ATOM 852 N N . PHE A 1 109 ? -2.454 -7.401 -9.507 1.00 95.06 109 PHE A N 1
ATOM 853 C CA . PHE A 1 109 ? -2.106 -8.486 -8.592 1.00 95.06 109 PHE A CA 1
ATOM 854 C C . PHE A 1 109 ? -3.351 -9.090 -7.927 1.00 95.06 109 PHE A C 1
ATOM 856 O O . PHE A 1 109 ? -4.430 -8.494 -7.904 1.00 95.06 109 PHE A O 1
ATOM 863 N N . GLN A 1 110 ? -3.199 -10.302 -7.394 1.00 95.12 110 GLN A N 1
ATOM 864 C CA . GLN A 1 110 ? -4.219 -11.001 -6.608 1.00 95.12 110 GLN A CA 1
ATOM 865 C C . GLN A 1 110 ? -3.632 -11.409 -5.265 1.00 95.12 110 GLN A C 1
ATOM 867 O O . GLN A 1 110 ? -2.474 -11.814 -5.197 1.00 95.12 110 GLN A O 1
ATOM 872 N N . PHE A 1 111 ? -4.432 -11.343 -4.207 1.00 94.38 111 PHE A N 1
ATOM 873 C CA . PHE A 1 111 ? -4.014 -11.733 -2.866 1.00 94.38 111 PHE A CA 1
ATOM 874 C C . PHE A 1 111 ? -5.050 -12.658 -2.230 1.00 94.38 111 PHE A C 1
ATOM 876 O O . PHE A 1 111 ? -6.253 -12.453 -2.351 1.00 94.38 111 PHE A O 1
ATOM 883 N N . ASN A 1 112 ? -4.571 -13.695 -1.545 1.00 92.94 112 ASN A N 1
ATOM 884 C CA . ASN A 1 112 ? -5.424 -14.650 -0.827 1.00 92.94 112 ASN A CA 1
ATOM 885 C C . ASN A 1 112 ? -5.307 -14.515 0.691 1.00 92.94 112 ASN A C 1
ATOM 887 O O . ASN A 1 112 ? -6.179 -14.993 1.412 1.00 92.94 112 ASN A O 1
ATOM 891 N N . ASP A 1 113 ? -4.233 -13.871 1.145 1.00 90.62 113 ASP A N 1
ATOM 892 C CA . ASP A 1 113 ? -3.911 -13.675 2.545 1.00 90.62 113 ASP A CA 1
ATOM 893 C C . ASP A 1 113 ? -3.647 -12.188 2.766 1.00 90.62 113 ASP A C 1
ATOM 895 O O . ASP A 1 113 ? -2.599 -11.646 2.413 1.00 90.62 113 ASP A O 1
ATOM 899 N N . MET A 1 114 ? -4.644 -11.531 3.335 1.00 94.38 114 MET A N 1
ATOM 900 C CA . MET A 1 114 ? -4.570 -10.170 3.831 1.00 94.38 114 MET A CA 1
ATOM 901 C C . MET A 1 114 ? -5.081 -10.159 5.265 1.00 94.38 114 MET A C 1
ATOM 903 O O . MET A 1 114 ? -6.013 -10.895 5.602 1.00 94.38 114 MET A O 1
ATOM 907 N N . SER A 1 115 ? -4.486 -9.322 6.104 1.00 94.75 115 SER A N 1
ATOM 908 C CA . SER A 1 115 ? -4.967 -9.064 7.458 1.00 94.75 115 SER A CA 1
ATOM 909 C C . SER A 1 115 ? -5.187 -7.576 7.660 1.00 94.75 115 SER A C 1
ATOM 911 O O . SER A 1 115 ? -4.284 -6.789 7.383 1.00 94.75 115 SER A O 1
ATOM 913 N N . ILE A 1 116 ? -6.353 -7.212 8.188 1.00 94.69 116 ILE A N 1
ATOM 914 C CA . ILE A 1 116 ? -6.662 -5.868 8.666 1.00 94.69 116 ILE A CA 1
ATOM 915 C C . ILE A 1 116 ? -6.803 -5.918 10.181 1.00 94.69 116 ILE A C 1
ATOM 917 O O . ILE A 1 116 ? -7.535 -6.752 10.713 1.00 94.69 116 ILE A O 1
ATOM 921 N N . GLN A 1 117 ? -6.119 -5.018 10.865 1.00 95.44 117 GLN A N 1
ATOM 922 C CA . GLN A 1 117 ? -6.273 -4.733 12.284 1.00 95.44 117 GLN A CA 1
ATOM 923 C C . GLN A 1 117 ? -6.960 -3.384 12.457 1.00 95.44 117 GLN A C 1
ATOM 925 O O . GLN A 1 117 ? -6.785 -2.481 11.638 1.00 95.44 117 GLN A O 1
ATOM 930 N N . GLN A 1 118 ? -7.739 -3.264 13.526 1.00 94.31 118 GLN A N 1
ATOM 931 C CA . GLN A 1 118 ? -8.429 -2.042 13.909 1.00 94.31 118 GLN A CA 1
ATOM 932 C C . GLN A 1 118 ? -7.911 -1.572 15.267 1.00 94.31 118 GLN A C 1
ATOM 934 O O . GLN A 1 118 ? -7.758 -2.377 16.186 1.00 94.31 118 GLN A O 1
ATOM 939 N N . TYR A 1 119 ? -7.707 -0.267 15.389 1.00 95.50 119 TYR A N 1
ATOM 940 C CA . TYR A 1 119 ? -7.201 0.394 16.579 1.00 95.50 119 TYR A CA 1
ATOM 941 C C . TYR A 1 119 ? -8.111 1.560 16.977 1.00 95.50 119 TYR A C 1
ATOM 943 O O . TYR A 1 119 ? -8.648 2.251 16.107 1.00 95.50 119 TYR A O 1
ATOM 951 N N . ASP A 1 120 ? -8.266 1.778 18.280 1.00 95.38 120 ASP A N 1
ATOM 952 C CA . ASP A 1 120 ? -8.746 3.033 18.867 1.00 95.38 120 ASP A CA 1
ATOM 953 C C . ASP A 1 120 ? -7.532 3.738 19.469 1.00 95.38 120 ASP A C 1
ATOM 955 O O . ASP A 1 120 ? -7.018 3.327 20.506 1.00 95.38 120 ASP A O 1
ATOM 959 N N . HIS A 1 121 ? -7.033 4.750 18.765 1.00 93.88 121 HIS A N 1
ATOM 960 C CA . HIS A 1 121 ? -5.797 5.443 19.104 1.00 93.88 121 HIS A CA 1
ATOM 961 C C . HIS A 1 121 ? -6.075 6.939 19.234 1.00 93.88 121 HIS A C 1
ATOM 963 O O . HIS A 1 121 ? -6.496 7.586 18.276 1.00 93.88 121 HIS A O 1
ATOM 969 N N . ASP A 1 122 ? -5.878 7.485 20.436 1.00 92.56 122 ASP A N 1
ATOM 970 C CA . ASP A 1 122 ? -6.172 8.885 20.773 1.00 92.56 122 ASP A CA 1
ATOM 971 C C . ASP A 1 122 ? -7.607 9.346 20.410 1.00 92.56 122 ASP A C 1
ATOM 973 O O . ASP A 1 122 ? -7.869 10.532 20.195 1.00 92.56 122 ASP A O 1
ATOM 977 N N . GLY A 1 123 ? -8.568 8.412 20.404 1.00 91.62 123 GLY A N 1
ATOM 978 C CA . GLY A 1 123 ? -9.972 8.657 20.061 1.00 91.62 123 GLY A CA 1
ATOM 979 C C . GLY A 1 123 ? -10.277 8.629 18.560 1.00 91.62 123 GLY A C 1
ATOM 980 O O . GLY A 1 123 ? -11.419 8.898 18.177 1.00 91.62 123 GLY A O 1
ATOM 981 N N . ASP A 1 124 ? -9.288 8.302 17.727 1.00 93.69 124 ASP A N 1
ATOM 982 C CA . ASP A 1 124 ? -9.455 8.039 16.304 1.00 93.69 124 ASP A CA 1
ATOM 983 C C . ASP A 1 124 ? -9.478 6.538 16.010 1.00 93.69 124 ASP A C 1
ATOM 985 O O . ASP A 1 124 ? -8.736 5.743 16.592 1.00 93.69 124 ASP A O 1
ATOM 989 N N . ARG A 1 125 ? -10.298 6.158 15.026 1.00 92.75 125 ARG A N 1
ATOM 990 C CA . ARG A 1 125 ? -10.341 4.788 14.519 1.00 92.75 125 ARG A CA 1
ATOM 991 C C . ARG A 1 125 ? -9.338 4.626 13.386 1.00 92.75 125 ARG A C 1
ATOM 993 O O . ARG A 1 125 ? -9.498 5.193 12.301 1.00 92.75 125 ARG A O 1
ATOM 1000 N N . ILE A 1 126 ? -8.291 3.858 13.659 1.00 94.75 126 ILE A N 1
ATOM 1001 C CA . ILE A 1 126 ? -7.193 3.607 12.729 1.00 94.75 126 ILE A CA 1
ATOM 1002 C C . ILE A 1 126 ? -7.246 2.154 12.290 1.00 94.75 126 ILE A C 1
ATOM 1004 O O . ILE A 1 126 ? -7.497 1.251 13.083 1.00 94.75 126 ILE A O 1
ATOM 1008 N N . PHE A 1 127 ? -6.989 1.920 11.015 1.00 94.12 127 PHE A N 1
ATOM 1009 C CA . PHE A 1 127 ? -6.887 0.587 10.456 1.00 94.12 127 PHE A CA 1
ATOM 1010 C C . PHE A 1 127 ? -5.503 0.380 9.867 1.00 94.12 127 PHE A C 1
ATOM 1012 O O . PHE A 1 127 ? -4.942 1.279 9.241 1.00 94.12 127 PHE A O 1
ATOM 1019 N N . GLN A 1 128 ? -4.980 -0.827 10.040 1.00 95.50 128 GLN A N 1
ATOM 1020 C CA . GLN A 1 128 ? -3.743 -1.278 9.421 1.00 95.50 128 GLN A CA 1
ATOM 1021 C C . GLN A 1 128 ? -4.028 -2.526 8.606 1.00 95.50 128 GLN A C 1
ATOM 1023 O O . GLN A 1 128 ? -4.520 -3.508 9.147 1.00 95.50 128 GLN A O 1
ATOM 1028 N N . MET A 1 129 ? -3.667 -2.509 7.332 1.00 94.50 129 MET A N 1
ATOM 1029 C CA . MET A 1 129 ? -3.696 -3.668 6.456 1.00 94.50 129 MET A CA 1
ATOM 1030 C C . MET A 1 129 ? -2.277 -4.105 6.117 1.00 94.50 129 MET A C 1
ATOM 1032 O O . MET A 1 129 ? -1.433 -3.277 5.772 1.00 94.50 129 MET A O 1
ATOM 1036 N N . GLU A 1 130 ? -2.045 -5.412 6.151 1.00 95.12 130 GLU A N 1
ATOM 1037 C CA . GLU A 1 130 ? -0.827 -6.040 5.648 1.00 95.12 130 GLU A CA 1
ATOM 1038 C C . GLU A 1 130 ? -1.152 -7.006 4.505 1.00 95.12 130 GLU A C 1
ATOM 1040 O O . GLU A 1 130 ? -2.050 -7.849 4.605 1.00 95.12 130 GLU A O 1
ATOM 1045 N N . LEU A 1 131 ? -0.394 -6.867 3.419 1.00 93.69 131 LEU A N 1
ATOM 1046 C CA . LEU A 1 131 ? -0.359 -7.762 2.268 1.00 93.69 131 LEU A CA 1
ATOM 1047 C C . LEU A 1 131 ? 1.056 -8.319 2.167 1.00 93.69 131 LEU A C 1
ATOM 1049 O O . LEU A 1 131 ? 2.002 -7.550 1.996 1.00 93.69 131 LEU A O 1
ATOM 1053 N N . VAL A 1 132 ? 1.215 -9.638 2.259 1.00 91.44 132 VAL A N 1
ATOM 1054 C CA . VAL A 1 132 ? 2.534 -10.282 2.324 1.00 91.44 132 VAL A CA 1
ATOM 1055 C C . VAL A 1 132 ? 2.651 -11.350 1.242 1.00 91.44 132 VAL A C 1
ATOM 1057 O O . VAL A 1 132 ? 1.743 -12.157 1.070 1.00 91.44 132 VAL A O 1
ATOM 1060 N N . ASN A 1 133 ? 3.797 -11.393 0.554 1.00 90.00 133 ASN A N 1
ATOM 1061 C CA . ASN A 1 133 ? 4.107 -12.374 -0.496 1.00 90.00 133 ASN A CA 1
ATOM 1062 C C . ASN A 1 133 ? 3.063 -12.405 -1.625 1.00 90.00 133 ASN A C 1
ATOM 1064 O O . ASN A 1 133 ? 2.673 -13.475 -2.091 1.00 90.00 133 ASN A O 1
ATOM 1068 N N . VAL A 1 134 ? 2.598 -11.231 -2.045 1.00 93.19 134 VAL A N 1
ATOM 1069 C CA . VAL A 1 134 ? 1.654 -11.105 -3.154 1.00 93.19 134 VAL A CA 1
ATOM 1070 C C . VAL A 1 134 ? 2.417 -11.192 -4.473 1.00 93.19 134 VAL A C 1
ATOM 1072 O O . VAL A 1 134 ? 3.382 -10.460 -4.680 1.00 93.19 134 VAL A O 1
ATOM 1075 N N . ASP A 1 135 ? 1.998 -12.086 -5.364 1.00 94.06 135 ASP A N 1
ATOM 1076 C CA . ASP A 1 135 ? 2.631 -12.227 -6.673 1.00 94.06 135 ASP A CA 1
ATOM 1077 C C . ASP A 1 135 ? 2.200 -11.090 -7.612 1.00 94.06 135 ASP A C 1
ATOM 1079 O O . ASP A 1 135 ? 1.021 -10.747 -7.733 1.00 94.06 135 ASP A O 1
ATOM 1083 N N . LEU A 1 136 ? 3.181 -10.535 -8.314 1.00 94.38 136 LEU A N 1
ATOM 1084 C CA . LEU A 1 136 ? 3.060 -9.391 -9.211 1.00 94.38 136 LEU A CA 1
ATOM 1085 C C . LEU A 1 136 ? 3.870 -9.678 -10.481 1.00 94.38 136 LEU A C 1
ATOM 1087 O O . LEU A 1 136 ? 4.893 -10.355 -10.439 1.00 94.38 136 LEU A O 1
ATOM 1091 N N . THR A 1 137 ? 3.430 -9.155 -11.625 1.00 93.88 137 THR A N 1
ATOM 1092 C CA . THR A 1 137 ? 4.243 -9.131 -12.852 1.00 93.88 137 THR A CA 1
ATOM 1093 C C . THR A 1 137 ? 4.767 -7.719 -13.088 1.00 93.88 137 THR A C 1
ATOM 1095 O O . THR A 1 137 ? 3.966 -6.799 -13.236 1.00 93.88 137 THR A O 1
ATOM 1098 N N . ASN A 1 138 ? 6.089 -7.551 -13.111 1.00 92.75 138 ASN A N 1
ATOM 1099 C CA . ASN A 1 138 ? 6.752 -6.252 -13.272 1.00 92.75 138 ASN A CA 1
ATOM 1100 C C . ASN A 1 138 ? 6.783 -5.783 -14.749 1.00 92.75 138 ASN A C 1
ATOM 1102 O O . ASN A 1 138 ? 6.288 -6.476 -15.646 1.00 92.75 138 ASN A O 1
ATOM 1106 N N . SER A 1 139 ? 7.366 -4.612 -15.026 1.00 92.75 139 SER A N 1
ATOM 1107 C CA . SER A 1 139 ? 7.469 -4.042 -16.387 1.00 92.75 139 SER A CA 1
ATOM 1108 C C . SER A 1 139 ? 8.234 -4.951 -17.360 1.00 92.75 139 SER A C 1
ATOM 1110 O O . SER A 1 139 ? 7.853 -5.100 -18.526 1.00 92.75 139 SER A O 1
ATOM 1112 N N . ASN A 1 140 ? 9.242 -5.662 -16.852 1.00 91.44 140 ASN A N 1
ATOM 1113 C CA . ASN A 1 140 ? 10.035 -6.652 -17.580 1.00 91.44 140 ASN A CA 1
ATOM 1114 C C . ASN A 1 140 ? 9.296 -7.983 -17.827 1.00 91.44 140 ASN A C 1
ATOM 1116 O O . ASN A 1 140 ? 9.825 -8.870 -18.503 1.00 91.44 140 ASN A O 1
ATOM 1120 N N . ARG A 1 141 ? 8.047 -8.122 -17.356 1.00 93.06 141 ARG A N 1
ATOM 1121 C CA . ARG A 1 141 ? 7.229 -9.351 -17.394 1.00 93.06 141 ARG A CA 1
ATOM 1122 C C . ARG A 1 141 ? 7.783 -10.492 -16.547 1.00 93.06 141 ARG A C 1
ATOM 1124 O O . ARG A 1 141 ? 7.525 -11.665 -16.830 1.00 93.06 141 ARG A O 1
ATOM 1131 N N . GLU A 1 142 ? 8.535 -10.152 -15.516 1.00 93.88 142 GLU A N 1
ATOM 1132 C CA . GLU A 1 142 ? 9.069 -11.095 -14.547 1.00 93.88 142 GLU A CA 1
ATOM 1133 C C . GLU A 1 142 ? 8.128 -11.188 -13.348 1.00 93.88 142 GLU A C 1
ATOM 1135 O O . GLU A 1 142 ? 7.439 -10.224 -13.001 1.00 93.88 142 GLU A O 1
ATOM 1140 N N . GLN A 1 143 ? 8.083 -12.370 -12.731 1.00 93.81 143 GLN A N 1
ATOM 1141 C CA . GLN A 1 143 ? 7.365 -12.543 -11.476 1.00 93.81 143 GLN A CA 1
ATOM 1142 C C . GLN A 1 143 ? 8.161 -11.911 -10.345 1.00 93.81 143 GLN A C 1
ATOM 1144 O O . GLN A 1 143 ? 9.352 -12.187 -10.188 1.00 93.81 143 GLN A O 1
ATOM 1149 N N . ASP A 1 144 ? 7.472 -11.114 -9.545 1.00 94.19 144 ASP A N 1
ATOM 1150 C CA . ASP A 1 144 ? 8.023 -10.454 -8.380 1.00 94.19 144 ASP A CA 1
ATOM 1151 C C . ASP A 1 144 ? 7.094 -10.604 -7.172 1.00 94.19 144 ASP A C 1
ATOM 1153 O O . ASP A 1 144 ? 5.916 -10.941 -7.314 1.00 94.19 144 ASP A O 1
ATOM 1157 N N . GLN A 1 145 ? 7.640 -10.365 -5.983 1.00 93.12 145 GLN A N 1
ATOM 1158 C CA . GLN A 1 145 ? 6.908 -10.438 -4.728 1.00 93.12 145 GLN A CA 1
ATOM 1159 C C . GLN A 1 145 ? 6.691 -9.062 -4.138 1.00 93.12 145 GLN A C 1
ATOM 1161 O O . GLN A 1 145 ? 7.611 -8.254 -4.005 1.00 93.12 145 GLN A O 1
ATOM 1166 N N . LEU A 1 146 ? 5.454 -8.852 -3.727 1.00 92.31 146 LEU A N 1
ATOM 1167 C CA . LEU A 1 146 ? 4.943 -7.620 -3.190 1.00 92.31 146 LEU A CA 1
ATOM 1168 C C . LEU A 1 146 ? 4.634 -7.776 -1.703 1.00 92.31 146 LEU A C 1
ATOM 1170 O O . LEU A 1 146 ? 3.967 -8.726 -1.282 1.00 92.31 146 LEU A O 1
ATOM 1174 N N . HIS A 1 147 ? 5.110 -6.819 -0.913 1.00 93.31 147 HIS A N 1
ATOM 1175 C CA . HIS A 1 147 ? 4.764 -6.684 0.495 1.00 93.31 147 HIS A CA 1
ATOM 1176 C C . HIS A 1 147 ? 4.377 -5.234 0.774 1.00 93.31 147 HIS A C 1
ATOM 1178 O O . HIS A 1 147 ? 5.220 -4.345 0.651 1.00 93.31 147 HIS A O 1
ATOM 1184 N N . PHE A 1 148 ? 3.125 -5.005 1.173 1.00 91.75 148 PHE A N 1
ATOM 1185 C CA . PHE A 1 148 ? 2.615 -3.695 1.567 1.00 91.75 148 PHE A CA 1
ATOM 1186 C C . PHE A 1 148 ? 2.094 -3.666 2.991 1.00 91.75 148 PHE A C 1
ATOM 1188 O O . PHE A 1 148 ? 1.458 -4.611 3.455 1.00 91.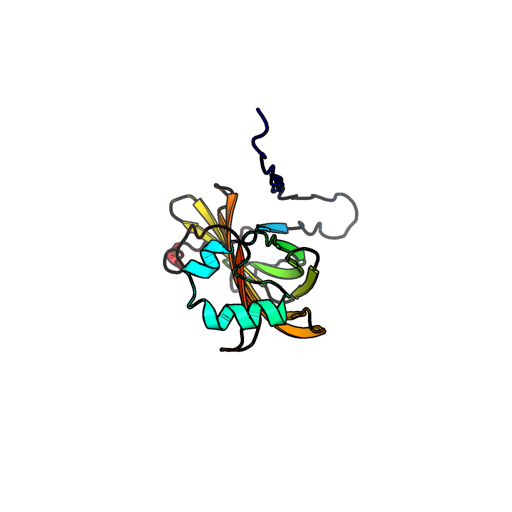75 148 PHE A O 1
ATOM 1195 N N . ARG A 1 149 ? 2.286 -2.509 3.621 1.00 94.00 149 ARG A N 1
ATOM 1196 C CA . ARG A 1 149 ? 1.539 -2.073 4.789 1.00 94.00 149 ARG A CA 1
ATOM 1197 C C . ARG A 1 149 ? 0.797 -0.792 4.442 1.00 94.00 149 ARG A C 1
ATOM 1199 O O . ARG A 1 149 ? 1.406 0.174 3.982 1.00 94.00 149 ARG A O 1
ATOM 1206 N N . ILE A 1 150 ? -0.506 -0.788 4.681 1.00 93.38 150 ILE A N 1
ATOM 1207 C CA . ILE A 1 150 ? -1.379 0.370 4.500 1.00 93.38 150 ILE A CA 1
ATOM 1208 C C . ILE A 1 150 ? -1.953 0.732 5.860 1.00 93.38 150 ILE A C 1
ATOM 1210 O O . ILE A 1 150 ? -2.412 -0.144 6.586 1.00 93.38 150 ILE A O 1
ATOM 1214 N N . VAL A 1 151 ? -1.944 2.014 6.197 1.00 94.25 151 VAL A N 1
ATOM 1215 C CA . VAL A 1 151 ? -2.551 2.545 7.413 1.00 94.25 151 VAL A CA 1
ATOM 1216 C C . VAL A 1 151 ? -3.473 3.690 7.026 1.00 94.25 151 VAL A C 1
ATOM 1218 O O . VAL A 1 151 ? -3.076 4.575 6.266 1.00 94.25 151 VAL A O 1
ATOM 1221 N N . TRP A 1 152 ? -4.704 3.684 7.529 1.00 93.94 152 TRP A N 1
ATOM 1222 C CA . TRP A 1 152 ? -5.647 4.775 7.305 1.00 93.94 152 TRP A CA 1
ATOM 1223 C C . TRP A 1 152 ? -6.425 5.120 8.564 1.00 93.94 152 TRP A C 1
ATOM 1225 O O . TRP A 1 152 ? -6.683 4.272 9.416 1.00 93.94 152 TRP A O 1
ATOM 1235 N N . ASN A 1 153 ? -6.780 6.392 8.676 1.00 92.75 153 ASN A N 1
ATOM 1236 C CA . ASN A 1 153 ? -7.602 6.928 9.747 1.00 92.75 153 ASN A CA 1
ATOM 1237 C C . ASN A 1 153 ? -8.994 7.224 9.175 1.00 92.75 153 ASN A C 1
ATOM 1239 O O . ASN A 1 153 ? -9.136 8.062 8.286 1.00 92.75 153 ASN A O 1
ATOM 1243 N N . GLU A 1 154 ? -10.007 6.520 9.680 1.00 87.38 154 GLU A N 1
ATOM 1244 C CA . GLU A 1 154 ? -11.398 6.624 9.215 1.00 87.38 154 GLU A CA 1
ATOM 1245 C C . GLU A 1 154 ? -12.017 7.993 9.534 1.00 87.38 154 GLU A C 1
ATOM 1247 O O . GLU A 1 154 ? -12.887 8.463 8.809 1.00 87.38 154 GLU A O 1
ATOM 1252 N N . THR A 1 155 ? -11.559 8.658 10.598 1.00 87.81 155 THR A N 1
ATOM 1253 C CA . THR A 1 155 ? -12.082 9.962 11.026 1.00 87.81 155 THR A CA 1
ATOM 1254 C C . THR A 1 155 ? -11.543 11.114 10.176 1.00 87.81 155 THR A C 1
ATOM 1256 O O . THR A 1 155 ? -12.251 12.088 9.920 1.00 87.81 155 THR A O 1
ATOM 1259 N N . THR A 1 156 ? -10.265 11.050 9.795 1.00 89.06 156 THR A N 1
ATOM 1260 C CA . THR A 1 156 ? -9.540 12.175 9.174 1.00 89.06 156 THR A CA 1
ATOM 1261 C C . THR A 1 156 ? -9.257 11.988 7.688 1.00 89.06 156 THR A C 1
ATOM 1263 O O . THR A 1 156 ? -8.640 12.868 7.088 1.00 89.06 156 THR A O 1
ATOM 1266 N N . ASP A 1 157 ? -9.662 10.854 7.113 1.00 85.56 157 ASP A N 1
ATOM 1267 C CA . ASP A 1 157 ? -9.372 10.431 5.736 1.00 85.56 157 ASP A CA 1
ATOM 1268 C C . ASP A 1 157 ? -7.871 10.355 5.396 1.00 85.56 157 ASP A C 1
ATOM 1270 O O . ASP A 1 157 ? -7.490 10.221 4.232 1.00 85.56 157 ASP A O 1
ATOM 1274 N N . LYS A 1 158 ? -6.981 10.421 6.395 1.00 90.06 158 LYS A N 1
ATOM 1275 C CA . LYS A 1 158 ? -5.539 10.287 6.174 1.00 90.06 158 LYS A CA 1
ATOM 1276 C C . LYS A 1 158 ? -5.196 8.847 5.830 1.00 90.06 158 LYS A C 1
ATOM 1278 O O . LYS A 1 158 ? -5.640 7.920 6.506 1.00 90.06 158 LYS A O 1
ATOM 1283 N N . GLN A 1 159 ? -4.348 8.675 4.823 1.00 90.25 159 GLN A N 1
ATOM 1284 C CA . GLN A 1 159 ? -3.856 7.377 4.382 1.00 90.25 159 GLN A CA 1
ATOM 1285 C C . GLN A 1 159 ? -2.351 7.433 4.163 1.00 90.25 159 GLN A C 1
ATOM 1287 O O . GLN A 1 159 ? -1.812 8.427 3.675 1.00 90.25 159 GLN A O 1
ATOM 1292 N N . TYR A 1 160 ? -1.689 6.340 4.511 1.00 91.69 160 TYR A N 1
ATOM 1293 C CA . TYR A 1 160 ? -0.277 6.125 4.277 1.00 91.69 160 TYR A CA 1
ATOM 1294 C C . TYR A 1 160 ? -0.070 4.677 3.869 1.00 91.69 160 TYR A C 1
ATOM 1296 O O . TYR A 1 160 ? -0.569 3.760 4.517 1.00 91.69 160 TYR A O 1
ATOM 1304 N N . MET A 1 161 ? 0.693 4.461 2.810 1.00 91.94 161 MET A N 1
ATOM 1305 C CA . MET A 1 161 ? 1.124 3.132 2.426 1.00 91.94 161 MET A CA 1
ATOM 1306 C C . MET A 1 161 ? 2.617 3.131 2.175 1.00 91.94 161 MET A C 1
ATOM 1308 O O . MET A 1 161 ? 3.162 4.046 1.562 1.00 91.94 161 MET A O 1
ATOM 1312 N N . SER A 1 162 ? 3.270 2.069 2.627 1.00 91.50 162 SER A N 1
ATOM 1313 C CA . SER A 1 162 ? 4.627 1.754 2.218 1.00 91.50 162 SER A CA 1
ATOM 1314 C C . SER A 1 162 ? 4.736 0.282 1.876 1.00 91.50 162 SER A C 1
ATOM 1316 O O . SER A 1 162 ? 4.078 -0.578 2.467 1.00 91.50 162 SER A O 1
ATOM 1318 N N . GLY A 1 163 ? 5.595 -0.029 0.920 1.00 90.56 163 GLY A N 1
ATOM 1319 C CA . GLY A 1 163 ? 5.955 -1.407 0.680 1.00 90.56 163 GLY A CA 1
ATOM 1320 C C . GLY A 1 163 ? 7.109 -1.592 -0.260 1.00 90.56 163 GLY A C 1
ATOM 1321 O O . GLY A 1 163 ? 7.772 -0.648 -0.696 1.00 90.56 163 GLY A O 1
ATOM 1322 N N . ARG A 1 164 ? 7.374 -2.869 -0.489 1.00 92.06 164 ARG A N 1
ATOM 1323 C CA . ARG A 1 164 ? 8.559 -3.357 -1.166 1.00 92.06 164 ARG A CA 1
ATOM 1324 C C . ARG A 1 164 ? 8.159 -4.342 -2.239 1.00 92.06 164 ARG A C 1
ATOM 1326 O O . ARG A 1 164 ? 7.242 -5.141 -2.046 1.00 92.06 164 ARG A O 1
ATOM 1333 N N . VAL A 1 165 ? 8.879 -4.273 -3.346 1.00 91.25 165 VAL A N 1
ATOM 1334 C CA . VAL A 1 165 ? 8.699 -5.158 -4.492 1.00 91.25 165 VAL A CA 1
ATOM 1335 C C . VAL A 1 165 ? 10.052 -5.749 -4.828 1.00 91.25 165 VAL A C 1
ATOM 1337 O O . VAL A 1 165 ? 10.945 -5.006 -5.220 1.00 91.25 165 VAL A O 1
ATOM 1340 N N . GLY A 1 166 ? 10.237 -7.046 -4.637 1.00 88.94 166 GLY A N 1
ATOM 1341 C CA . GLY A 1 166 ? 11.546 -7.677 -4.797 1.00 88.94 166 GLY A CA 1
ATOM 1342 C C . GLY A 1 166 ? 12.080 -8.355 -3.541 1.00 88.94 166 GLY A C 1
ATOM 1343 O O . GLY A 1 166 ? 11.670 -8.044 -2.417 1.00 88.94 166 GLY A O 1
ATOM 1344 N N . PRO A 1 167 ? 13.028 -9.291 -3.704 1.00 82.25 167 PRO A N 1
ATOM 1345 C CA . PRO A 1 167 ? 13.625 -10.017 -2.593 1.00 82.25 167 PRO A CA 1
ATOM 1346 C C . PRO A 1 167 ? 14.697 -9.201 -1.849 1.00 82.25 167 PRO A C 1
ATOM 1348 O O . PRO A 1 167 ? 15.608 -8.632 -2.444 1.00 82.25 167 PRO A O 1
ATOM 13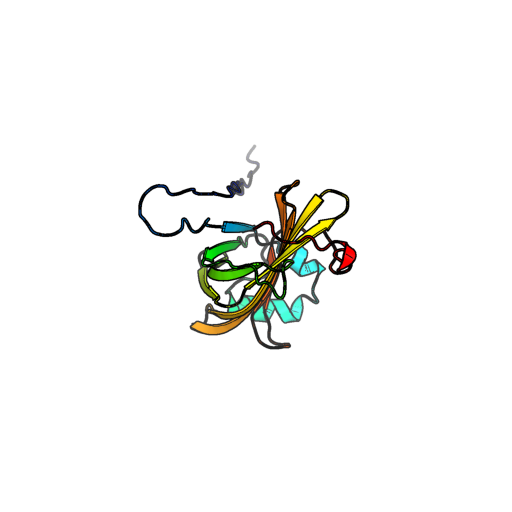51 N N . SER A 1 168 ? 14.685 -9.269 -0.512 1.00 77.56 168 SER A N 1
ATOM 1352 C CA . SER A 1 168 ? 15.766 -8.824 0.391 1.00 77.56 168 SER A CA 1
ATOM 1353 C C . SER A 1 168 ? 16.357 -7.443 0.067 1.00 77.56 168 SER A C 1
ATOM 1355 O O . SER A 1 168 ? 15.796 -6.439 0.480 1.00 77.56 168 SER A O 1
ATOM 1357 N N . ASN A 1 169 ? 17.515 -7.389 -0.602 1.00 72.06 169 ASN A N 1
ATOM 1358 C CA . ASN A 1 169 ? 18.267 -6.161 -0.892 1.00 72.06 169 ASN A CA 1
ATOM 1359 C C . ASN A 1 169 ? 18.058 -5.675 -2.333 1.00 72.06 169 ASN A C 1
ATOM 1361 O O . ASN A 1 169 ? 18.508 -4.589 -2.674 1.00 72.06 169 ASN A O 1
ATOM 1365 N N . ASP A 1 170 ? 17.394 -6.479 -3.160 1.00 80.81 170 ASP A N 1
ATOM 1366 C CA . ASP A 1 170 ? 17.069 -6.192 -4.554 1.00 80.81 170 ASP A CA 1
ATOM 1367 C C . ASP A 1 170 ? 15.570 -5.896 -4.666 1.00 80.81 170 ASP A C 1
ATOM 1369 O O . ASP A 1 170 ? 14.797 -6.596 -5.324 1.00 80.81 170 ASP A O 1
ATOM 1373 N N . HIS A 1 171 ? 15.140 -4.907 -3.881 1.00 85.88 171 HIS A N 1
ATOM 1374 C CA . HIS A 1 171 ? 13.757 -4.471 -3.863 1.00 85.88 171 HIS A CA 1
ATOM 1375 C C . HIS A 1 171 ? 13.627 -3.022 -4.305 1.00 85.88 171 HIS A C 1
ATOM 1377 O O . HIS A 1 171 ? 14.476 -2.175 -4.030 1.00 85.88 171 HIS A O 1
ATOM 1383 N N . SER A 1 172 ? 12.525 -2.765 -4.981 1.00 89.31 172 SER A N 1
ATOM 1384 C CA . SER A 1 172 ? 11.904 -1.470 -5.162 1.00 89.31 172 SER A CA 1
ATOM 1385 C C . SER A 1 172 ? 11.156 -1.068 -3.904 1.00 89.31 172 SER A C 1
ATOM 1387 O O . SER A 1 172 ? 10.644 -1.923 -3.181 1.00 89.31 172 SER A O 1
ATOM 1389 N N . ILE A 1 173 ? 11.059 0.234 -3.666 1.00 90.00 173 ILE A N 1
ATOM 1390 C CA . ILE A 1 173 ? 10.206 0.801 -2.621 1.00 90.00 173 ILE A CA 1
ATOM 1391 C C . ILE A 1 173 ? 9.079 1.552 -3.306 1.00 90.00 173 ILE A C 1
ATOM 1393 O O . ILE A 1 173 ? 9.317 2.226 -4.304 1.00 90.00 173 ILE A O 1
ATOM 1397 N N . LEU A 1 174 ? 7.882 1.458 -2.733 1.00 90.25 174 LEU A N 1
ATOM 1398 C CA . LEU A 1 174 ? 6.710 2.247 -3.085 1.00 90.25 174 LEU A CA 1
ATOM 1399 C C . LEU A 1 174 ? 6.155 2.911 -1.817 1.00 90.25 174 LEU A C 1
ATOM 1401 O O . LEU A 1 174 ? 6.036 2.251 -0.786 1.00 90.25 174 LEU A O 1
ATOM 1405 N N . ILE A 1 175 ? 5.863 4.214 -1.879 1.00 90.31 175 ILE A N 1
ATOM 1406 C CA . ILE A 1 175 ? 5.245 4.975 -0.784 1.00 90.31 175 ILE A CA 1
ATOM 1407 C C . ILE A 1 175 ? 4.125 5.823 -1.363 1.00 90.31 175 ILE A C 1
ATOM 1409 O O . ILE A 1 175 ? 4.331 6.515 -2.359 1.00 90.31 175 ILE A O 1
ATOM 1413 N N . PHE A 1 176 ? 2.967 5.790 -0.716 1.00 89.06 176 PHE A N 1
ATOM 1414 C CA . PHE A 1 176 ? 1.806 6.585 -1.084 1.00 89.06 176 PHE A CA 1
ATOM 1415 C C . PHE A 1 176 ? 1.294 7.355 0.135 1.00 89.06 176 PHE A C 1
ATOM 1417 O O . PHE A 1 176 ? 1.265 6.819 1.246 1.00 89.06 176 PHE A O 1
ATOM 1424 N N . GLY A 1 177 ? 0.879 8.603 -0.079 1.00 87.25 177 GLY A N 1
ATOM 1425 C CA . GLY A 1 177 ? 0.425 9.500 0.986 1.00 87.25 177 GLY A CA 1
ATOM 1426 C C . GLY A 1 177 ? 1.521 9.957 1.961 1.00 87.25 177 GLY A C 1
ATOM 1427 O O . GLY A 1 177 ? 2.701 9.620 1.840 1.00 87.25 177 GLY A O 1
ATOM 1428 N N . GLU A 1 178 ? 1.123 10.764 2.947 1.00 87.19 178 GLU A N 1
ATOM 1429 C CA . GLU A 1 178 ? 2.011 11.246 4.007 1.00 87.19 178 GLU A CA 1
ATOM 1430 C C . GLU A 1 178 ? 1.894 10.370 5.253 1.00 87.19 178 GLU A C 1
ATOM 1432 O O . GLU A 1 178 ? 0.793 10.103 5.740 1.00 87.19 178 GLU A O 1
ATOM 1437 N N . LYS A 1 179 ? 3.040 9.968 5.814 1.00 89.94 179 LYS A N 1
ATOM 1438 C CA . LYS A 1 179 ? 3.071 9.251 7.089 1.00 89.94 179 LYS A CA 1
ATOM 1439 C C . LYS A 1 179 ? 2.462 10.130 8.181 1.00 89.94 179 LYS A C 1
ATOM 1441 O O . LYS A 1 179 ? 2.959 11.222 8.451 1.00 89.94 179 LYS A O 1
ATOM 1446 N N . PHE A 1 180 ? 1.391 9.644 8.805 1.00 91.94 180 PHE A N 1
ATOM 1447 C CA . PHE A 1 180 ? 0.666 10.362 9.858 1.00 91.94 180 PHE A CA 1
ATOM 1448 C C . PHE A 1 180 ? 0.680 9.645 11.210 1.00 91.94 180 PHE A C 1
ATOM 1450 O O . PHE A 1 180 ? 0.226 10.226 12.190 1.00 91.94 180 PHE A O 1
ATOM 1457 N N . ILE A 1 181 ? 1.186 8.412 11.247 1.00 91.19 181 ILE A N 1
ATOM 1458 C CA . ILE A 1 181 ? 1.336 7.610 12.457 1.00 91.19 181 ILE A CA 1
ATOM 1459 C C . ILE A 1 181 ? 2.605 6.756 12.361 1.00 91.19 181 ILE A C 1
ATOM 1461 O O . ILE A 1 181 ? 2.924 6.217 11.294 1.00 91.19 181 ILE A O 1
ATOM 1465 N N . GLY A 1 182 ? 3.370 6.705 13.451 1.00 84.44 182 GLY A N 1
ATOM 1466 C CA . GLY A 1 182 ? 4.549 5.862 13.620 1.00 84.44 182 GLY A CA 1
ATOM 1467 C C . GLY A 1 182 ? 4.219 4.374 13.733 1.00 84.44 182 GLY A C 1
ATOM 1468 O O . GLY A 1 182 ? 3.093 3.978 14.028 1.00 84.44 182 GLY A O 1
ATOM 1469 N N . ASP A 1 183 ? 5.222 3.525 13.516 1.00 74.38 183 ASP A N 1
ATOM 1470 C CA . ASP A 1 183 ? 5.048 2.067 13.607 1.00 74.38 183 ASP A CA 1
ATOM 1471 C C . ASP A 1 183 ? 4.908 1.636 15.071 1.00 74.38 183 ASP A C 1
ATOM 1473 O O . ASP A 1 183 ? 4.215 0.679 15.392 1.00 74.38 183 ASP A O 1
ATOM 1477 N N . GLU A 1 184 ? 5.573 2.382 15.946 1.00 83.12 184 GLU A N 1
ATOM 1478 C CA . GLU A 1 184 ? 5.618 2.237 17.391 1.00 83.12 184 GLU A CA 1
ATOM 1479 C C . GLU A 1 184 ? 4.412 2.844 18.121 1.00 83.12 184 GLU A C 1
ATOM 1481 O O . GLU A 1 184 ? 4.281 2.641 19.327 1.00 83.12 184 GLU A O 1
ATOM 1486 N N . GLU A 1 185 ? 3.568 3.606 17.419 1.00 88.75 185 GLU A N 1
ATOM 1487 C CA . GLU A 1 185 ? 2.424 4.312 18.012 1.00 88.75 185 GLU A CA 1
ATOM 1488 C C . GLU A 1 185 ? 1.177 3.426 18.118 1.00 88.75 185 GLU A C 1
ATOM 1490 O O . GLU A 1 185 ? 0.375 3.621 19.024 1.00 88.75 185 GLU A O 1
ATOM 1495 N N . LEU A 1 186 ? 1.034 2.428 17.240 1.00 92.06 186 LEU A N 1
ATOM 1496 C CA . LEU A 1 186 ? -0.057 1.454 17.291 1.00 92.06 186 LEU A CA 1
ATOM 1497 C C . LEU A 1 186 ? 0.358 0.240 18.121 1.00 92.06 186 LEU A C 1
ATOM 1499 O O . LEU A 1 186 ? 1.217 -0.544 17.709 1.00 92.06 186 LEU A O 1
ATOM 1503 N N . THR A 1 187 ? -0.261 0.063 19.287 1.00 92.69 187 THR A N 1
ATOM 1504 C CA . THR A 1 187 ? 0.096 -1.005 20.229 1.00 92.69 187 THR A CA 1
ATOM 1505 C C . THR A 1 187 ? -1.003 -2.059 20.371 1.00 92.69 187 THR A C 1
ATOM 1507 O O . THR A 1 187 ? -2.126 -1.887 19.901 1.00 92.69 187 THR A O 1
ATOM 1510 N N . GLU A 1 188 ? -0.691 -3.184 21.028 1.00 91.94 188 GLU A N 1
ATOM 1511 C CA . GLU A 1 188 ? -1.699 -4.210 21.340 1.00 91.94 188 GLU A CA 1
ATOM 1512 C C . GLU A 1 188 ? -2.801 -3.692 22.276 1.00 91.94 188 GLU A C 1
ATOM 1514 O O . GLU A 1 188 ? -3.923 -4.193 22.212 1.00 91.94 188 GLU A O 1
ATOM 1519 N N . ASP A 1 189 ? -2.501 -2.694 23.114 1.00 94.19 189 ASP A N 1
ATOM 1520 C CA . ASP A 1 189 ? -3.473 -2.088 24.031 1.00 94.19 189 ASP A CA 1
ATOM 1521 C C . ASP A 1 189 ? -4.526 -1.254 23.280 1.00 94.19 189 ASP A C 1
ATOM 1523 O O . ASP A 1 189 ? -5.646 -1.102 23.769 1.00 94.19 189 ASP A O 1
ATOM 1527 N N . ASP A 1 190 ? -4.190 -0.770 22.080 1.00 94.56 190 ASP A N 1
ATOM 1528 C CA . ASP A 1 190 ? -5.081 0.015 21.221 1.00 94.56 190 ASP A CA 1
ATOM 1529 C C . ASP A 1 190 ? -5.957 -0.875 20.322 1.00 94.56 190 ASP A C 1
ATOM 1531 O O . ASP A 1 190 ? -6.851 -0.373 19.643 1.00 94.56 190 ASP A O 1
ATOM 1535 N N . LEU A 1 191 ? -5.715 -2.195 20.277 1.00 95.31 191 LEU A N 1
ATOM 1536 C CA . LEU A 1 191 ? -6.447 -3.107 19.394 1.00 95.31 191 LEU A CA 1
ATOM 1537 C C . LEU A 1 191 ? -7.914 -3.239 19.804 1.00 95.31 191 LEU A C 1
ATOM 1539 O O . LEU A 1 191 ? -8.251 -3.629 20.925 1.00 95.31 191 LEU A O 1
ATOM 1543 N N . VAL A 1 192 ? -8.794 -3.037 18.828 1.00 95.00 192 VAL A N 1
ATOM 1544 C CA . VAL A 1 192 ? -10.243 -3.164 18.988 1.00 95.00 192 VAL A CA 1
ATOM 1545 C C . VAL A 1 192 ? -10.736 -4.359 18.170 1.00 95.00 192 VAL A C 1
ATOM 1547 O O . VAL A 1 192 ? -10.320 -4.526 17.019 1.00 95.00 192 VAL A O 1
ATOM 1550 N N . PRO A 1 193 ? -11.628 -5.206 18.717 1.00 93.12 193 PRO A N 1
ATOM 1551 C CA . PRO A 1 193 ? -12.225 -6.287 17.945 1.00 93.12 193 PRO A CA 1
ATOM 1552 C C . PRO A 1 193 ? -13.084 -5.746 16.797 1.00 93.12 193 PRO A C 1
ATOM 1554 O O . PRO A 1 193 ? -13.732 -4.706 16.916 1.00 93.12 193 PRO A O 1
ATOM 1557 N N . PHE A 1 194 ? -13.140 -6.493 15.697 1.00 88.38 194 PHE A N 1
ATOM 1558 C CA . PHE A 1 194 ? -14.129 -6.262 14.652 1.00 88.38 194 PHE A CA 1
ATOM 1559 C C . PHE A 1 194 ? -15.505 -6.714 15.150 1.00 88.38 194 PHE A C 1
ATOM 1561 O O . PHE A 1 194 ? -15.675 -7.861 15.583 1.00 88.38 194 PHE A O 1
ATOM 1568 N N . ASP A 1 195 ? -16.488 -5.817 15.070 1.00 77.62 195 ASP A N 1
ATOM 1569 C CA . ASP A 1 195 ? -17.884 -6.150 15.348 1.00 77.62 195 ASP A CA 1
ATOM 1570 C C . ASP A 1 195 ? -18.393 -7.193 14.336 1.00 77.62 195 ASP A C 1
ATOM 1572 O O . ASP A 1 195 ? -18.041 -7.160 13.154 1.00 77.62 195 ASP A O 1
ATOM 1576 N N . ARG A 1 196 ? -19.193 -8.151 14.818 1.00 57.94 196 ARG A N 1
ATOM 1577 C CA . ARG A 1 196 ? -19.798 -9.223 14.009 1.00 57.94 196 ARG A CA 1
ATOM 1578 C C . ARG A 1 196 ? -21.165 -8.844 13.464 1.00 57.94 196 ARG A C 1
ATOM 1580 O O . ARG A 1 196 ? -21.933 -8.215 14.225 1.00 57.94 196 ARG A O 1
#

Foldseek 3Di:
DDDDDDPCPDPPPPDDDQDQDDDDDDPDPRFRWGKDKFKFDLVVCVVVDPVVLQQVLCCVFAVDGSVDPPKIKMKIWTWGDWDADPVHQQKIWTWGKMWIDIPNDIKIWTARTKIKGWFCAPNWIKIKIWTFQIWIQTPVRDTWGKIKIKMATPVPRAIKMWIWIHPDSSIHITITGDDPDDPVRGDPVGTDGDDD

pLDDT: mean 79.41, std 20.23, range [30.91, 95.56]

Sequence (196 aa):
MKTIFYGVIGLLIVLMIVFISSGDEGNGYETPTWELHAELANDKMKEESSVEMYKENNLDKFEYDMSDESVEGFMQLDISDTRVTEANQNVLFGSGSGGIQINQQQFPFQFNDMSIQQYDHDGDRIFQMELVNVDLTNSNREQDQLHFRIVWNETTDKQYMSGRVGPSNDHSILIFGEKFIGDEELTEDDLVPFDR

Radius of gyration: 18.64 Å; chains: 1; bounding box: 52×61×48 Å